Protein AF-A0A927NEK7-F1 (afdb_monomer_lite)

Foldseek 3Di:
DVVVVVVVVVVVVVVVVVVVVVQLVVLVVQLVVLVVLLCLLVQVCNPPHPVSLVSNLQLCQQFNLVSNVVSVVSNLVSVCSNVVHDPDPQVPLVVLVVLLVLLVLLLQQLVVCVVPDLVCQLVCQNNLSSDNVSHTSTHSNSSVVQSVQCVVPHSVRSSVVSVVSSVVSVVVSCVRVVVPPDVVPPDDDDDDPPPPDDDDDDDDDDDDDDDD

Radius of gyration: 30.42 Å; chains: 1; bounding box: 99×42×74 Å

pLDDT: mean 80.5, std 21.23, range [27.84, 97.62]

Secondary structure (DSSP, 8-state):
-HHHHHHHHHHHHHHHHHHHHHHHHHHHHHHHHHHHHHHHHHHTHHHHHHHHHHHHHHHHHHHGGGHHHHHHHHHHHHHHHHTT--S-S-HHHHHHHHHHHHHHHHHHHHHHTTTS-STTHHHHHHHGGGSTTT--SSHHHHHHHHHHHHHHH-HHHHHHHHHHHHHHHHHHHHHHHHTTSSSSSS--------------------------

Sequence (212 aa):
MKNKEEKKMKENKNKSESALVTKESFSAAFMLFSVLALLMLCTGSLIFGEVGSAIQAFLLSMFGYFAYPLFIGASYLFFMMLLEKRLVKNRKAGFVFATALIFAALIVHTAVTYAWPMDGYAEACFNAGENFTTATVTGWVGALIVMAVSSLISKVGAIVTFSLLCALSIYLFIVFVGKKSTEAKVKAPKKKKVKIASSGTNIAQEVAPANG

Structure (mmCIF, N/CA/C/O backbone):
data_AF-A0A927NEK7-F1
#
_entry.id   AF-A0A927NEK7-F1
#
loop_
_atom_site.group_PDB
_atom_site.id
_atom_site.type_symbol
_atom_site.label_atom_id
_atom_site.label_alt_id
_atom_site.label_comp_id
_atom_site.label_asym_id
_atom_site.label_entity_id
_atom_site.label_seq_id
_atom_site.pdbx_PDB_ins_code
_atom_site.Cartn_x
_atom_site.Cartn_y
_atom_site.Cartn_z
_atom_site.occupancy
_atom_site.B_iso_or_equiv
_atom_site.auth_seq_id
_atom_site.auth_comp_id
_atom_site.auth_asym_id
_atom_site.auth_atom_id
_atom_site.pdbx_PDB_model_num
ATOM 1 N N . MET A 1 1 ? -3.775 10.040 54.065 1.00 56.31 1 MET A N 1
ATOM 2 C CA . MET A 1 1 ? -4.086 9.192 52.886 1.00 56.31 1 MET A CA 1
ATOM 3 C C . MET A 1 1 ? -4.878 9.935 51.803 1.00 56.31 1 MET A C 1
ATOM 5 O O . MET A 1 1 ? -4.447 9.883 50.659 1.00 56.31 1 MET A O 1
ATOM 9 N N . LYS A 1 2 ? -5.913 10.721 52.148 1.00 55.69 2 LYS A N 1
ATOM 10 C CA . LYS A 1 2 ? -6.740 11.531 51.217 1.00 55.69 2 LYS A CA 1
ATOM 11 C C . LYS A 1 2 ? -5.961 12.371 50.177 1.00 55.69 2 LYS A C 1
ATOM 13 O O . LYS A 1 2 ? -6.261 12.342 48.993 1.00 55.69 2 LYS A O 1
ATOM 18 N N . ASN A 1 3 ? -4.874 13.022 50.599 1.00 69.12 3 ASN A N 1
ATOM 19 C CA . ASN A 1 3 ? -4.073 13.918 49.749 1.00 69.12 3 ASN A CA 1
ATOM 20 C C . ASN A 1 3 ? -3.261 13.187 48.646 1.00 69.12 3 ASN A C 1
ATOM 22 O O . ASN A 1 3 ? -2.861 13.784 47.652 1.00 69.12 3 ASN A O 1
ATOM 26 N N . LYS A 1 4 ? -3.009 11.876 48.797 1.00 67.81 4 LYS A N 1
ATOM 27 C CA . LYS A 1 4 ? -2.257 11.070 47.812 1.00 67.81 4 LYS A CA 1
ATOM 28 C C . LYS A 1 4 ? -3.169 10.538 46.700 1.00 67.81 4 LYS A C 1
ATOM 30 O O . LYS A 1 4 ? -2.723 10.392 45.566 1.00 67.81 4 LYS A O 1
ATOM 35 N N . GLU A 1 5 ? -4.438 10.283 47.018 1.00 70.56 5 GLU A N 1
ATOM 36 C CA . GLU A 1 5 ? -5.458 9.847 46.056 1.00 70.56 5 GLU A CA 1
ATOM 37 C C . GLU A 1 5 ? -5.936 11.008 45.182 1.00 70.56 5 GLU A C 1
ATOM 39 O O . GLU A 1 5 ? -5.985 10.861 43.963 1.00 70.56 5 GLU A O 1
ATOM 44 N N . GLU A 1 6 ? -6.159 12.193 45.761 1.00 67.88 6 GLU A N 1
ATOM 45 C CA . GLU A 1 6 ? -6.511 13.401 44.997 1.00 67.88 6 GLU A CA 1
ATOM 46 C C . GLU A 1 6 ? -5.407 13.810 44.012 1.00 67.88 6 GLU A C 1
ATOM 48 O O . GLU A 1 6 ? -5.694 14.199 42.877 1.00 67.88 6 GLU A O 1
ATOM 53 N N . LYS A 1 7 ? -4.135 13.661 44.406 1.00 70.00 7 LYS A N 1
ATOM 54 C CA . LYS A 1 7 ? -2.989 13.951 43.533 1.00 70.00 7 LYS A CA 1
ATOM 55 C C . LYS A 1 7 ? -2.906 12.967 42.359 1.00 70.00 7 LYS A C 1
ATOM 57 O O . LYS A 1 7 ? -2.766 13.406 41.222 1.00 70.00 7 LYS A O 1
ATOM 62 N N . LYS A 1 8 ? -3.109 11.664 42.607 1.00 69.81 8 LYS A N 1
ATOM 63 C CA . LYS A 1 8 ? -3.178 10.631 41.553 1.00 69.81 8 LYS A CA 1
ATOM 64 C C . LYS A 1 8 ? -4.364 10.824 40.604 1.00 69.81 8 LYS A C 1
ATOM 66 O O . LYS A 1 8 ? -4.235 10.577 39.409 1.00 69.81 8 LYS A O 1
ATOM 71 N N . MET A 1 9 ? -5.518 11.258 41.114 1.00 69.38 9 MET A N 1
ATOM 72 C CA . MET A 1 9 ? -6.718 11.469 40.300 1.00 69.38 9 MET A CA 1
ATOM 73 C C . MET A 1 9 ? -6.565 12.683 39.370 1.00 69.38 9 MET A C 1
ATOM 75 O O . MET A 1 9 ? -6.925 12.599 38.197 1.00 69.38 9 MET A O 1
ATOM 79 N N . LYS A 1 10 ? -5.960 13.778 39.859 1.00 70.19 10 LYS A N 1
ATOM 80 C CA . LYS A 1 10 ? -5.615 14.959 39.045 1.00 70.19 10 LYS A CA 1
ATOM 81 C C . LYS A 1 10 ? -4.534 14.653 38.005 1.00 70.19 10 LYS A C 1
ATOM 83 O O . LYS A 1 10 ? -4.665 15.068 36.861 1.00 70.19 10 LYS A O 1
ATOM 88 N N . GLU A 1 11 ? -3.509 13.884 38.371 1.00 71.06 11 GLU A N 1
ATOM 89 C CA . GLU A 1 11 ? -2.445 13.467 37.449 1.00 71.06 11 GLU A CA 1
ATOM 90 C C . GLU A 1 11 ? -2.980 12.562 36.324 1.00 71.06 11 GLU A C 1
ATOM 92 O O . GLU A 1 11 ? -2.698 12.806 35.151 1.00 71.06 11 GLU A O 1
ATOM 97 N N . ASN A 1 12 ? -3.837 11.586 36.648 1.00 68.19 12 ASN A N 1
ATOM 98 C CA . ASN A 1 12 ? -4.502 10.752 35.640 1.00 68.19 12 ASN A CA 1
ATOM 99 C C . ASN A 1 12 ? -5.442 11.560 34.736 1.00 68.19 12 ASN A C 1
ATOM 101 O O . ASN A 1 12 ? -5.478 11.309 33.531 1.00 68.19 12 ASN A O 1
ATOM 105 N N . LYS A 1 13 ? -6.174 12.538 35.289 1.00 69.88 13 LYS A N 1
ATOM 106 C CA . LYS A 1 13 ? -7.066 13.404 34.508 1.00 69.88 13 LYS A CA 1
ATOM 107 C C . LYS A 1 13 ? -6.275 14.283 33.534 1.00 69.88 13 LYS A C 1
ATOM 109 O O . LYS A 1 13 ? -6.553 14.246 32.337 1.00 69.88 13 LYS A O 1
ATOM 114 N N . ASN A 1 14 ? -5.225 14.955 34.005 1.00 66.06 14 ASN A N 1
ATOM 115 C CA . ASN A 1 14 ? -4.358 15.781 33.158 1.00 66.06 14 ASN A CA 1
ATOM 116 C C . ASN A 1 14 ? -3.639 14.951 32.083 1.00 66.06 14 ASN A C 1
ATOM 118 O O . ASN A 1 14 ? -3.501 15.394 30.942 1.00 66.06 14 ASN A O 1
ATOM 122 N N . LYS A 1 15 ? -3.214 13.724 32.411 1.00 70.44 15 LYS A N 1
ATOM 123 C CA . LYS A 1 15 ? -2.623 12.795 31.438 1.00 70.44 15 LYS A CA 1
ATOM 124 C C . LYS A 1 15 ? -3.636 12.345 30.382 1.00 70.44 15 LYS A C 1
ATOM 126 O O . LYS A 1 15 ? -3.276 12.203 29.219 1.00 70.44 15 LYS A O 1
ATOM 131 N N . SER A 1 16 ? -4.896 12.133 30.766 1.00 66.00 16 SER A N 1
ATOM 132 C CA . SER A 1 16 ? -5.956 11.778 29.816 1.00 66.00 16 SER A CA 1
ATOM 133 C C . SER A 1 16 ? -6.351 12.945 28.910 1.00 66.00 16 SER A C 1
ATOM 135 O O . SER A 1 16 ? -6.486 12.738 27.711 1.00 66.00 16 SER A O 1
ATOM 137 N N . GLU A 1 17 ? -6.448 14.170 29.433 1.00 65.12 17 GLU A N 1
ATOM 138 C CA . GLU A 1 17 ? -6.780 15.359 28.636 1.00 65.12 17 GLU A CA 1
ATOM 139 C C . GLU A 1 17 ? -5.655 15.718 27.658 1.00 65.12 17 GLU A C 1
ATOM 141 O O . GLU A 1 17 ? -5.908 15.903 26.471 1.00 65.12 17 GLU A O 1
ATOM 146 N N . SER A 1 18 ? -4.396 15.714 28.108 1.00 65.56 18 SER A N 1
ATOM 147 C CA . SER A 1 18 ? -3.245 15.943 27.218 1.00 65.56 18 SER A CA 1
ATOM 148 C C . SER A 1 18 ? -3.119 14.868 26.128 1.00 65.56 18 SER A C 1
ATOM 150 O O . SER A 1 18 ? -2.829 15.187 24.971 1.00 65.56 18 SER A O 1
ATOM 152 N N . ALA A 1 19 ? -3.397 13.601 26.454 1.00 65.44 19 ALA A N 1
ATOM 153 C CA . ALA A 1 19 ? -3.423 12.522 25.469 1.00 65.44 19 ALA A CA 1
ATOM 154 C C . ALA A 1 19 ? -4.569 12.672 24.452 1.00 65.44 19 ALA A C 1
ATOM 156 O O . ALA A 1 19 ? -4.378 12.343 23.281 1.00 65.44 19 ALA A O 1
ATOM 157 N N . LEU A 1 20 ? -5.734 13.176 24.870 1.00 65.56 20 LEU A N 1
ATOM 158 C CA . LEU A 1 20 ? -6.867 13.445 23.979 1.00 65.56 20 LEU A CA 1
ATOM 159 C C . LEU A 1 20 ? -6.554 14.595 23.010 1.00 65.56 20 LEU A C 1
ATOM 161 O O . LEU A 1 20 ? -6.646 14.392 21.801 1.00 65.56 20 LEU A O 1
ATOM 165 N N . VAL A 1 21 ? -6.059 15.733 23.509 1.00 67.19 21 VAL A N 1
ATOM 166 C CA . VAL A 1 21 ? -5.695 16.902 22.678 1.00 67.19 21 VAL A CA 1
ATOM 167 C C . VAL A 1 21 ? -4.620 16.551 21.642 1.00 67.19 21 VAL A C 1
ATOM 169 O O . VAL A 1 21 ? -4.709 16.934 20.471 1.00 67.19 21 VAL A O 1
ATOM 172 N N . THR A 1 22 ? -3.615 15.768 22.046 1.00 78.44 22 THR A N 1
ATOM 173 C CA . THR A 1 22 ? -2.547 15.320 21.136 1.00 78.44 22 THR A CA 1
ATOM 174 C C . THR A 1 22 ? -3.097 14.386 20.058 1.00 78.44 22 THR A C 1
ATOM 176 O O . THR A 1 22 ? -2.720 14.481 18.891 1.00 78.44 22 THR A O 1
ATOM 179 N N . LYS A 1 23 ? -4.019 13.492 20.431 1.00 76.50 23 LYS A N 1
ATOM 180 C CA . LYS A 1 23 ? -4.620 12.513 19.524 1.00 76.50 23 LYS A CA 1
ATOM 181 C C . LYS A 1 23 ? -5.524 13.173 18.481 1.00 76.50 23 LYS A C 1
ATOM 183 O O . LYS A 1 23 ? -5.443 12.797 17.313 1.00 76.50 23 LYS A O 1
ATOM 188 N N . GLU A 1 24 ? -6.340 14.145 18.882 1.00 81.81 24 GLU A N 1
ATOM 189 C CA . GLU A 1 24 ? -7.198 14.918 17.975 1.00 81.81 24 GLU A CA 1
ATOM 190 C C . GLU A 1 24 ? -6.363 15.693 16.953 1.00 81.81 24 GLU A C 1
ATOM 192 O O . GLU A 1 24 ? -6.567 15.537 15.745 1.00 81.81 24 GLU A O 1
ATOM 197 N N . SER A 1 25 ? -5.353 16.429 17.432 1.00 85.94 25 SER A N 1
ATOM 198 C CA . SER A 1 25 ? -4.438 17.211 16.589 1.00 85.94 25 SER A CA 1
ATOM 199 C C . SER A 1 25 ? -3.680 16.330 15.594 1.00 85.94 25 SER A C 1
ATOM 201 O O . SER A 1 25 ? -3.571 16.664 14.414 1.00 85.94 25 SER A O 1
ATOM 203 N N . PHE A 1 26 ? -3.213 15.161 16.044 1.00 87.62 26 PHE A N 1
ATOM 204 C CA . PHE A 1 26 ? -2.546 14.186 15.187 1.00 87.62 26 PHE A CA 1
ATOM 205 C C . PHE A 1 26 ? -3.484 13.672 14.087 1.00 87.62 26 PHE A C 1
ATOM 207 O O . PHE A 1 26 ? -3.143 13.738 12.909 1.00 87.62 26 PHE A O 1
ATOM 214 N N . SER A 1 27 ? -4.694 13.213 14.431 1.00 87.44 27 SER A N 1
ATOM 215 C CA . SER A 1 27 ? -5.638 12.730 13.412 1.00 87.44 27 SER A CA 1
ATOM 216 C C . SER A 1 27 ? -6.080 13.818 12.434 1.00 87.44 27 SER A C 1
ATOM 218 O O . SER A 1 27 ? -6.246 13.518 11.254 1.00 87.44 27 SER A O 1
ATOM 220 N N . ALA A 1 28 ? -6.224 15.067 12.885 1.00 89.81 28 ALA A N 1
ATOM 221 C CA . ALA A 1 28 ? -6.578 16.189 12.021 1.00 89.81 28 ALA A CA 1
ATOM 222 C C . ALA A 1 28 ? -5.472 16.484 10.996 1.00 89.81 28 ALA A C 1
ATOM 224 O O . ALA A 1 28 ? -5.751 16.582 9.800 1.00 89.81 28 ALA A O 1
ATOM 225 N N . ALA A 1 29 ? -4.213 16.549 11.442 1.00 92.56 29 ALA A N 1
ATOM 226 C CA . ALA A 1 29 ? -3.069 16.772 10.560 1.00 92.56 29 ALA A CA 1
ATOM 227 C C . ALA A 1 29 ? -2.916 15.647 9.523 1.00 92.56 29 ALA A C 1
ATOM 229 O O . ALA A 1 29 ? -2.756 15.912 8.331 1.00 92.56 29 ALA A O 1
ATOM 230 N N . PHE A 1 30 ? -3.033 14.387 9.953 1.00 91.88 30 PHE A N 1
ATOM 231 C CA . PHE A 1 30 ? -2.936 13.235 9.053 1.00 91.88 30 PHE A CA 1
ATOM 232 C C . PHE A 1 30 ? -4.124 13.115 8.095 1.00 91.88 30 PHE A C 1
ATOM 234 O O . PHE A 1 30 ? -3.938 12.708 6.948 1.00 91.88 30 PHE A O 1
ATOM 241 N N . MET A 1 31 ? -5.330 13.498 8.521 1.00 93.75 31 MET A N 1
ATOM 242 C CA . MET A 1 31 ? -6.483 13.580 7.626 1.00 93.75 31 MET A CA 1
ATOM 243 C C . MET A 1 31 ? -6.232 14.606 6.521 1.00 93.75 31 MET A C 1
ATOM 245 O O . MET A 1 31 ? -6.408 14.278 5.349 1.00 93.75 31 MET A O 1
ATOM 249 N N . LEU A 1 32 ? -5.785 15.814 6.881 1.00 93.56 32 LEU A N 1
ATOM 250 C CA . LEU A 1 32 ? -5.478 16.863 5.910 1.00 93.56 32 LEU A CA 1
ATOM 251 C C . LEU A 1 32 ? -4.390 16.401 4.936 1.00 93.56 32 LEU A C 1
ATOM 253 O O . LEU A 1 32 ? -4.579 16.497 3.726 1.00 93.56 32 LEU A O 1
ATOM 257 N N . PHE A 1 33 ? -3.300 15.827 5.450 1.00 94.12 33 PHE A N 1
ATOM 258 C CA . PHE A 1 33 ? -2.230 15.275 4.621 1.00 94.12 33 PHE A CA 1
ATOM 259 C C . PHE A 1 33 ? -2.746 14.196 3.661 1.00 94.12 33 PHE A C 1
ATOM 261 O O . PHE A 1 33 ? -2.460 14.241 2.469 1.00 94.12 33 PHE A O 1
ATOM 268 N N . SER A 1 34 ? -3.555 13.255 4.154 1.00 94.62 34 SER A N 1
ATOM 269 C CA . SER A 1 34 ? -4.107 12.172 3.338 1.00 94.62 34 SER A CA 1
ATOM 270 C C . SER A 1 34 ? -5.052 12.681 2.249 1.00 94.62 34 SER A C 1
AT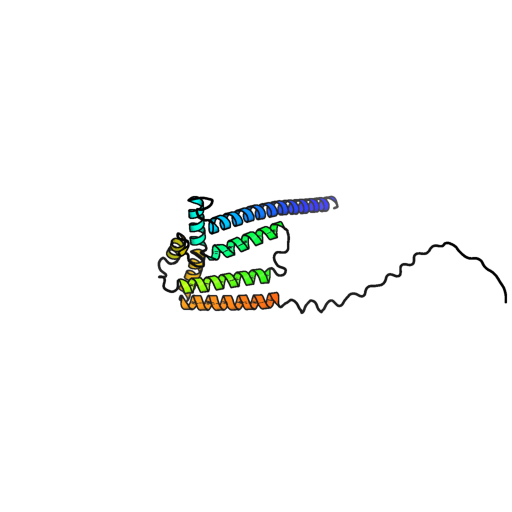OM 272 O O . SER A 1 34 ? -5.040 12.141 1.146 1.00 94.62 34 SER A O 1
ATOM 274 N N . VAL A 1 35 ? -5.877 13.690 2.542 1.00 94.50 35 VAL A N 1
ATOM 275 C CA . VAL A 1 35 ? -6.791 14.294 1.561 1.00 94.50 35 VAL A CA 1
ATOM 276 C C . VAL A 1 35 ? -6.014 15.092 0.518 1.00 94.50 35 VAL A C 1
ATOM 278 O O . VAL A 1 35 ? -6.308 14.969 -0.667 1.00 94.50 35 VAL A O 1
ATOM 281 N N . LEU A 1 36 ? -5.003 15.860 0.930 1.00 93.56 36 LEU A N 1
ATOM 282 C CA . LEU A 1 36 ? -4.138 16.600 0.008 1.00 93.56 36 LEU A CA 1
ATOM 283 C C . LEU A 1 36 ? -3.353 15.657 -0.908 1.00 93.56 36 LEU A C 1
ATOM 285 O O . LEU A 1 36 ? -3.343 15.866 -2.117 1.00 93.56 36 LEU A O 1
ATOM 289 N N . ALA A 1 37 ? -2.765 14.592 -0.356 1.00 93.81 37 ALA A N 1
ATOM 290 C CA . ALA A 1 37 ? -2.063 13.572 -1.131 1.00 93.81 37 ALA A CA 1
ATOM 291 C C . ALA A 1 37 ? -2.996 12.893 -2.143 1.00 93.81 37 ALA A C 1
ATOM 293 O O . ALA A 1 37 ? -2.631 12.728 -3.302 1.00 93.81 37 ALA A O 1
ATOM 294 N N . LEU A 1 38 ? -4.221 12.552 -1.731 1.00 94.19 38 LEU A N 1
ATOM 295 C CA . LEU A 1 38 ? -5.228 11.971 -2.617 1.00 94.19 38 LEU A CA 1
ATOM 296 C C . LEU A 1 38 ? -5.658 12.938 -3.720 1.00 94.19 38 LEU A C 1
ATOM 298 O O . LEU A 1 38 ? -5.821 12.535 -4.867 1.00 94.19 38 LEU A O 1
ATOM 302 N N . LEU A 1 39 ? -5.832 14.211 -3.382 1.00 93.56 39 LEU A N 1
ATOM 303 C CA . LEU A 1 39 ? -6.187 15.239 -4.346 1.00 93.56 39 LEU A CA 1
ATOM 304 C C . LEU A 1 39 ? -5.060 15.413 -5.372 1.00 93.56 39 LEU A C 1
ATOM 306 O O . LEU A 1 39 ? -5.338 15.352 -6.563 1.00 93.56 39 LEU A O 1
ATOM 310 N N . MET A 1 40 ? -3.800 15.498 -4.937 1.00 92.50 40 MET A N 1
ATOM 311 C CA . MET A 1 40 ? -2.639 15.527 -5.838 1.00 92.50 40 MET A CA 1
ATOM 312 C C . MET A 1 40 ? -2.548 14.270 -6.706 1.00 92.50 40 MET A C 1
ATOM 314 O O . MET A 1 40 ? -2.277 14.381 -7.895 1.00 92.50 40 MET A O 1
ATOM 318 N N . LEU A 1 41 ? -2.837 13.092 -6.147 1.00 92.31 41 LEU A N 1
ATOM 319 C CA . LEU A 1 41 ? -2.845 11.832 -6.889 1.00 92.31 41 LEU A CA 1
ATOM 320 C C . LEU A 1 41 ? -3.918 11.817 -7.992 1.00 92.31 41 LEU A C 1
ATOM 322 O O . LEU A 1 41 ? -3.657 11.321 -9.083 1.00 92.31 41 LEU A O 1
ATOM 326 N N . CYS A 1 42 ? -5.103 12.373 -7.719 1.00 91.06 42 CYS A N 1
ATOM 327 C CA . CYS A 1 42 ? -6.211 12.442 -8.675 1.00 91.06 42 CYS A CA 1
ATOM 328 C C . CYS A 1 42 ? -6.054 13.561 -9.713 1.00 91.06 42 CYS A C 1
ATOM 330 O O . CYS A 1 42 ? -6.497 13.400 -10.848 1.00 91.06 42 CYS A O 1
ATOM 332 N N . THR A 1 43 ? -5.506 14.716 -9.326 1.00 88.12 43 THR A N 1
ATOM 333 C CA . THR A 1 43 ? -5.461 15.900 -10.199 1.00 88.12 43 THR A CA 1
ATOM 334 C C . THR A 1 43 ? -4.128 16.091 -10.903 1.00 88.12 43 THR A C 1
ATOM 336 O O . THR A 1 43 ? -4.084 16.789 -11.911 1.00 88.12 43 THR A O 1
ATOM 339 N N . GLY A 1 44 ? -3.037 15.546 -10.369 1.00 85.06 44 GLY A N 1
ATOM 340 C CA . GLY A 1 44 ? -1.696 15.753 -10.903 1.00 85.06 44 GLY A CA 1
ATOM 341 C C . GLY A 1 44 ? -1.345 17.222 -11.044 1.00 85.06 44 GLY A C 1
ATOM 342 O O . GLY A 1 44 ? -1.312 17.968 -10.063 1.00 85.06 44 GLY A O 1
ATOM 343 N N . SER A 1 45 ? -1.133 17.648 -12.287 1.00 87.94 45 SER A N 1
ATOM 344 C CA . SER A 1 45 ? -0.780 19.023 -12.627 1.00 87.94 45 SER A CA 1
ATOM 345 C C . SER A 1 45 ? -1.940 20.020 -12.605 1.00 87.94 45 SER A C 1
ATOM 347 O O . SER A 1 45 ? -1.693 21.223 -12.663 1.00 87.94 45 SER A O 1
ATOM 349 N N . LEU A 1 46 ? -3.194 19.571 -12.477 1.00 85.44 46 LEU A N 1
ATOM 350 C CA . LEU A 1 46 ? -4.363 20.436 -12.676 1.00 85.44 46 LEU A CA 1
ATOM 351 C C . LEU A 1 46 ? -4.517 21.537 -11.612 1.00 85.44 46 LEU A C 1
ATOM 353 O O . LEU A 1 46 ? -4.966 22.632 -11.933 1.00 85.44 46 LEU A O 1
ATOM 357 N N . ILE A 1 47 ? -4.166 21.251 -10.351 1.00 86.00 47 ILE A N 1
ATOM 358 C CA . ILE A 1 47 ? -4.340 22.187 -9.219 1.00 86.00 47 ILE A CA 1
ATOM 359 C C . ILE A 1 47 ? -3.003 22.752 -8.731 1.00 86.00 47 ILE A C 1
ATOM 361 O O . ILE A 1 47 ? -2.914 23.926 -8.387 1.00 86.00 47 ILE A O 1
ATOM 365 N N . PHE A 1 48 ? -1.958 21.922 -8.703 1.00 86.00 48 PHE A N 1
ATOM 366 C CA . PHE A 1 48 ? -0.657 22.263 -8.117 1.00 86.00 48 PHE A CA 1
ATOM 367 C C . PHE A 1 48 ? 0.474 22.334 -9.154 1.00 86.00 48 PHE A C 1
ATOM 369 O O . PHE A 1 48 ? 1.645 22.400 -8.776 1.00 86.00 48 PHE A O 1
ATOM 376 N N . GLY A 1 49 ? 0.145 22.303 -10.451 1.00 90.44 49 GLY A N 1
ATOM 377 C CA . GLY A 1 49 ? 1.123 22.384 -11.534 1.00 90.44 49 GLY A CA 1
ATOM 378 C C . GLY A 1 49 ? 2.195 21.297 -11.442 1.00 90.44 49 GLY A C 1
ATOM 379 O O . GLY A 1 49 ? 1.920 20.138 -11.130 1.00 90.44 49 GLY A O 1
ATOM 380 N N . GLU A 1 50 ? 3.443 21.680 -11.685 1.00 91.56 50 GLU A N 1
ATOM 381 C CA . GLU A 1 50 ? 4.587 20.763 -11.686 1.00 91.56 50 GLU A CA 1
ATOM 382 C C . GLU A 1 50 ? 4.789 20.054 -10.338 1.00 91.56 50 GLU A C 1
ATOM 384 O O . GLU A 1 50 ? 5.046 18.852 -10.303 1.00 91.56 50 GLU A O 1
ATOM 389 N N . VAL A 1 51 ? 4.565 20.756 -9.222 1.00 92.12 51 VAL A N 1
ATOM 390 C CA . VAL A 1 51 ? 4.698 20.181 -7.873 1.00 92.12 51 VAL A CA 1
ATOM 391 C C . VAL A 1 51 ? 3.681 19.060 -7.654 1.00 92.12 51 VAL A C 1
ATOM 393 O O . VAL A 1 51 ? 4.027 17.999 -7.138 1.00 92.12 51 VAL A O 1
ATOM 396 N N . GLY A 1 52 ? 2.432 19.266 -8.083 1.00 91.25 52 GLY A N 1
ATOM 397 C CA . GLY A 1 52 ? 1.390 18.240 -7.998 1.00 91.25 52 GLY A CA 1
ATOM 398 C C . GLY A 1 52 ? 1.719 17.006 -8.832 1.00 91.25 52 GLY A C 1
ATOM 399 O O . GLY A 1 52 ? 1.564 15.884 -8.354 1.00 91.25 52 GLY A O 1
ATOM 400 N N . SER A 1 53 ? 2.245 17.214 -10.041 1.00 92.06 53 SER A N 1
ATOM 401 C CA . SER A 1 53 ? 2.688 16.125 -10.916 1.00 92.06 53 SER A CA 1
ATOM 402 C C . SER A 1 53 ? 3.858 15.343 -10.318 1.00 92.06 53 SER A C 1
ATOM 404 O O . SER A 1 53 ? 3.845 14.116 -10.353 1.00 92.06 53 SER A O 1
ATOM 406 N N . ALA A 1 54 ? 4.842 16.026 -9.725 1.00 94.06 54 ALA A N 1
ATOM 407 C CA . ALA A 1 54 ? 5.981 15.382 -9.074 1.00 94.06 54 ALA A CA 1
ATOM 408 C C . ALA A 1 54 ? 5.542 14.532 -7.872 1.00 94.06 54 ALA A C 1
ATOM 410 O O . ALA A 1 54 ? 6.017 13.412 -7.690 1.00 94.06 54 ALA A O 1
ATOM 411 N N . ILE A 1 55 ? 4.592 15.031 -7.076 1.00 94.06 55 ILE A N 1
ATOM 412 C CA . ILE A 1 55 ? 4.036 14.279 -5.945 1.00 94.06 55 ILE A CA 1
ATOM 413 C C . ILE A 1 55 ? 3.201 13.095 -6.440 1.00 94.06 55 ILE A C 1
ATOM 415 O O . ILE A 1 55 ? 3.330 12.004 -5.887 1.00 94.06 55 ILE A O 1
ATOM 419 N N . GLN A 1 56 ? 2.382 13.267 -7.483 1.00 95.38 56 GLN A N 1
ATOM 420 C CA . GLN A 1 56 ? 1.643 12.157 -8.090 1.00 95.38 56 GLN A CA 1
ATOM 421 C C . GLN A 1 56 ? 2.604 11.067 -8.568 1.00 95.38 56 GLN A C 1
ATOM 423 O O . GLN A 1 56 ? 2.426 9.913 -8.183 1.00 95.38 56 GLN A O 1
ATOM 428 N N . ALA A 1 57 ? 3.614 11.437 -9.360 1.00 95.31 57 ALA A N 1
ATOM 429 C CA . ALA A 1 57 ? 4.644 10.528 -9.848 1.00 95.31 57 ALA A CA 1
ATOM 430 C C . ALA A 1 57 ? 5.306 9.795 -8.679 1.00 95.31 57 ALA A C 1
ATOM 432 O O . ALA A 1 57 ? 5.274 8.575 -8.624 1.00 95.31 57 ALA A O 1
ATOM 433 N N . PHE A 1 58 ? 5.775 10.520 -7.662 1.00 96.06 58 PHE A N 1
ATOM 434 C CA . PHE A 1 58 ? 6.392 9.918 -6.482 1.00 96.06 58 PHE A CA 1
ATOM 435 C C . PHE A 1 58 ? 5.470 8.931 -5.745 1.00 96.06 58 PHE A C 1
ATOM 437 O O . PHE A 1 58 ? 5.889 7.824 -5.396 1.00 96.06 58 PHE A O 1
ATOM 444 N N . LEU A 1 59 ? 4.209 9.298 -5.499 1.00 96.00 59 LEU A N 1
ATOM 445 C CA . LEU A 1 59 ? 3.252 8.427 -4.809 1.00 96.00 59 LEU A CA 1
ATOM 446 C C . LEU A 1 59 ? 2.950 7.164 -5.619 1.00 96.00 59 LEU A C 1
ATOM 448 O O . LEU A 1 59 ? 2.823 6.079 -5.046 1.00 96.00 59 LEU A O 1
ATOM 452 N N . LEU A 1 60 ? 2.862 7.300 -6.937 1.00 96.56 60 LEU A N 1
ATOM 453 C CA . LEU A 1 60 ? 2.601 6.203 -7.854 1.00 96.56 60 LEU A CA 1
ATOM 454 C C . LEU A 1 60 ? 3.847 5.319 -8.051 1.00 96.56 60 LEU A C 1
ATOM 456 O O . LEU A 1 60 ? 3.728 4.099 -8.113 1.00 96.56 60 LEU A O 1
ATOM 460 N N . SER A 1 61 ? 5.047 5.891 -8.023 1.00 96.44 61 SER A N 1
ATOM 461 C CA . SER A 1 61 ? 6.321 5.166 -7.968 1.00 96.44 61 SER A CA 1
ATOM 462 C C . SER A 1 61 ? 6.460 4.365 -6.677 1.00 96.44 61 SER A C 1
ATOM 464 O O . SER A 1 61 ? 6.847 3.196 -6.710 1.00 96.44 61 SER A O 1
ATOM 466 N N . MET A 1 62 ? 6.093 4.942 -5.532 1.00 96.69 62 MET A N 1
ATOM 467 C CA . MET A 1 62 ? 6.210 4.278 -4.230 1.00 96.69 62 MET A CA 1
ATOM 468 C C . MET A 1 62 ? 5.158 3.188 -4.019 1.00 96.69 62 MET A C 1
ATOM 470 O O . MET A 1 62 ? 5.499 2.072 -3.621 1.00 96.69 62 MET A O 1
ATOM 474 N N . PHE A 1 63 ? 3.888 3.501 -4.277 1.00 96.38 63 PHE A N 1
ATOM 475 C CA . PHE A 1 63 ? 2.750 2.656 -3.900 1.00 96.38 63 PHE A CA 1
ATOM 476 C C . PHE A 1 63 ? 1.943 2.127 -5.088 1.00 96.38 63 PHE A C 1
ATOM 478 O O . PHE A 1 63 ? 1.059 1.292 -4.890 1.00 96.38 63 PHE A O 1
ATOM 485 N N . GLY A 1 64 ? 2.222 2.572 -6.313 1.00 96.06 64 GLY A N 1
ATOM 486 C CA . GLY A 1 64 ? 1.477 2.153 -7.495 1.00 96.06 64 GLY A CA 1
ATOM 487 C C . GLY A 1 64 ? 0.026 2.617 -7.482 1.00 96.06 64 GLY A C 1
ATOM 488 O O . GLY A 1 64 ? -0.371 3.491 -6.710 1.00 96.06 64 GLY A O 1
ATOM 489 N N . TYR A 1 65 ? -0.813 1.969 -8.287 1.00 96.06 65 TYR A N 1
ATOM 490 C CA . TYR A 1 65 ? -2.262 2.204 -8.260 1.00 96.06 65 TYR A CA 1
ATOM 491 C C . TYR A 1 65 ? -2.910 1.885 -6.903 1.00 96.06 65 TYR A C 1
ATOM 493 O O . TYR A 1 65 ? -3.984 2.401 -6.591 1.00 96.06 65 TYR A O 1
ATOM 501 N N . PHE A 1 66 ? -2.258 1.089 -6.054 1.00 95.31 66 PHE A N 1
ATOM 502 C CA . PHE A 1 66 ? -2.703 0.833 -4.688 1.00 95.31 66 PHE A CA 1
ATOM 503 C C . PHE A 1 66 ? -2.658 2.090 -3.800 1.00 95.31 66 PHE A C 1
ATOM 505 O O . PHE A 1 66 ? -3.339 2.127 -2.774 1.00 95.31 66 PHE A O 1
ATOM 512 N N . ALA A 1 67 ? -1.959 3.156 -4.215 1.00 95.19 67 ALA A N 1
ATOM 513 C CA . ALA A 1 67 ? -2.003 4.464 -3.561 1.00 95.19 67 ALA A CA 1
ATOM 514 C C . ALA A 1 67 ? -3.442 4.991 -3.396 1.00 95.19 67 ALA A C 1
ATOM 516 O O . ALA A 1 67 ? -3.793 5.504 -2.335 1.00 95.19 67 ALA A O 1
ATOM 517 N N . TYR A 1 68 ? -4.307 4.814 -4.400 1.00 94.38 68 TYR A N 1
ATOM 518 C CA . TYR A 1 68 ? -5.688 5.308 -4.363 1.00 94.38 68 TYR A CA 1
ATOM 519 C C . TYR A 1 68 ? -6.500 4.712 -3.200 1.00 94.38 68 TYR A C 1
ATOM 521 O O . TYR A 1 68 ? -6.910 5.465 -2.312 1.00 94.38 68 TYR A O 1
ATOM 529 N N . PRO A 1 69 ? -6.721 3.381 -3.126 1.00 94.50 69 PRO A N 1
ATOM 530 C CA . PRO A 1 69 ? -7.445 2.793 -2.004 1.00 94.50 69 PRO A CA 1
ATOM 531 C C . PRO A 1 69 ? -6.720 2.991 -0.666 1.00 94.50 69 PRO A C 1
ATOM 533 O O . PRO A 1 69 ? -7.391 3.092 0.362 1.00 94.50 69 PRO A O 1
ATOM 536 N N . LEU A 1 70 ? -5.385 3.101 -0.659 1.00 93.88 70 LEU A N 1
ATOM 537 C CA . LEU A 1 70 ? -4.601 3.389 0.544 1.00 93.88 70 LEU A CA 1
ATOM 538 C C . LEU A 1 70 ? -4.962 4.759 1.140 1.00 93.88 70 LEU A C 1
ATOM 540 O O . LEU A 1 70 ? -5.318 4.826 2.316 1.00 93.88 70 LEU A O 1
ATOM 544 N N . PHE A 1 71 ? -4.921 5.837 0.350 1.00 94.38 71 PHE A N 1
ATOM 545 C CA . PHE A 1 71 ? -5.226 7.191 0.833 1.00 94.38 71 PHE A CA 1
ATOM 546 C C . PHE A 1 71 ? -6.732 7.428 1.042 1.00 94.38 71 PHE A C 1
ATOM 548 O O . PHE A 1 71 ? -7.114 8.152 1.967 1.00 94.38 71 PHE A O 1
ATOM 555 N N . ILE A 1 72 ? -7.612 6.773 0.271 1.00 94.38 72 ILE A N 1
ATOM 556 C CA . ILE A 1 72 ? -9.063 6.763 0.551 1.00 94.38 72 ILE A CA 1
ATOM 557 C C . ILE A 1 72 ? -9.324 6.094 1.906 1.00 94.38 72 ILE A C 1
ATOM 559 O O . ILE A 1 72 ? -10.022 6.640 2.761 1.00 94.38 72 ILE A O 1
ATOM 563 N N . GLY A 1 73 ? -8.735 4.917 2.127 1.00 91.38 73 GLY A N 1
ATOM 564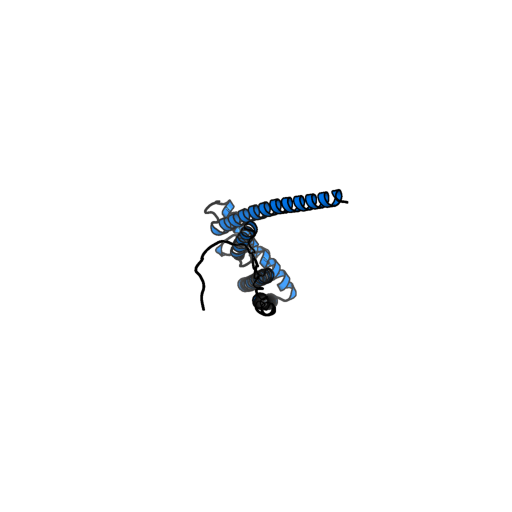 C CA . GLY A 1 73 ? -8.854 4.194 3.386 1.00 91.38 73 GLY A CA 1
ATOM 565 C C . GLY A 1 73 ? -8.287 5.000 4.551 1.00 91.38 73 GLY A C 1
ATOM 566 O O . GLY A 1 73 ? -8.971 5.180 5.554 1.00 91.38 73 GLY A O 1
ATOM 567 N N . ALA A 1 74 ? -7.074 5.536 4.411 1.00 91.50 74 ALA A N 1
ATOM 568 C CA . ALA A 1 74 ? -6.412 6.328 5.443 1.00 91.50 74 ALA A CA 1
ATOM 569 C C . ALA A 1 74 ? -7.214 7.583 5.815 1.00 91.50 74 ALA A C 1
ATOM 571 O O . ALA A 1 74 ? -7.478 7.801 6.997 1.00 91.50 74 ALA A O 1
ATOM 572 N N . SER A 1 75 ? -7.674 8.363 4.832 1.00 91.56 75 SER A N 1
ATOM 573 C CA . SER A 1 75 ? -8.506 9.546 5.087 1.00 91.56 75 SER A CA 1
ATOM 574 C C . SER A 1 75 ? -9.800 9.188 5.823 1.00 91.56 75 SER A C 1
ATOM 576 O O . SER A 1 75 ? -10.129 9.834 6.820 1.00 91.56 75 SER A O 1
ATOM 578 N N . TYR A 1 76 ? -10.484 8.109 5.427 1.00 90.19 76 TYR A N 1
ATOM 579 C CA . TYR A 1 76 ? -11.652 7.602 6.150 1.00 90.19 76 TYR A CA 1
ATOM 580 C C . TYR A 1 76 ? -11.306 7.161 7.580 1.00 90.19 76 TYR A C 1
ATOM 582 O O . TYR A 1 76 ? -12.058 7.444 8.519 1.00 90.19 76 TYR A O 1
ATOM 590 N N . LEU A 1 77 ? -10.161 6.493 7.767 1.00 88.44 77 LEU A N 1
ATOM 591 C CA . LEU A 1 77 ? -9.710 6.041 9.080 1.00 88.44 77 LEU A CA 1
ATOM 592 C C . LEU A 1 77 ? -9.465 7.222 10.030 1.00 88.44 77 LEU A C 1
ATOM 594 O O . LEU A 1 77 ? -9.950 7.207 11.166 1.00 88.44 77 LEU A O 1
ATOM 598 N N . PHE A 1 78 ? -8.754 8.248 9.560 1.00 89.19 78 PHE A N 1
ATOM 599 C CA . PHE A 1 78 ? -8.471 9.455 10.335 1.00 89.19 78 PHE A CA 1
ATOM 600 C C . PHE A 1 78 ? -9.735 10.279 10.596 1.00 89.19 78 PHE A C 1
ATOM 602 O O . PHE A 1 78 ? -9.943 10.728 11.723 1.00 89.19 78 PHE A O 1
ATOM 609 N N . PHE A 1 79 ? -10.634 10.389 9.616 1.00 88.00 79 PHE A N 1
ATOM 610 C CA . PHE A 1 79 ? -11.920 11.063 9.797 1.00 88.00 79 PHE A CA 1
ATOM 611 C C . PHE A 1 79 ? -12.783 10.391 10.874 1.00 88.00 79 PHE A C 1
ATOM 613 O O . PHE A 1 79 ? -13.328 11.044 11.761 1.00 88.00 79 PHE A O 1
ATOM 620 N N . MET A 1 80 ? -12.877 9.062 10.860 1.00 84.50 80 MET A N 1
ATOM 621 C CA . MET A 1 80 ? -13.615 8.327 11.893 1.00 84.50 80 MET A CA 1
ATOM 622 C C . MET A 1 80 ? -12.945 8.398 13.269 1.00 84.50 80 MET A C 1
ATOM 624 O O . MET A 1 80 ? -13.640 8.353 14.286 1.00 84.50 80 MET A O 1
ATOM 628 N N . MET A 1 81 ? -11.615 8.521 13.314 1.00 84.50 81 MET A N 1
ATOM 629 C CA . MET A 1 81 ? -10.869 8.744 14.552 1.00 84.50 81 MET A CA 1
ATOM 630 C C . MET A 1 81 ? -11.179 10.115 15.172 1.00 84.50 81 MET A C 1
ATOM 632 O O . MET A 1 81 ? -11.300 10.173 16.395 1.00 84.50 81 MET A O 1
ATOM 636 N N . LEU A 1 82 ? -11.389 11.156 14.353 1.00 82.88 82 LEU A N 1
ATOM 637 C CA . LEU A 1 82 ? -11.851 12.481 14.799 1.00 82.88 82 LEU A CA 1
ATOM 638 C C . LEU A 1 82 ? -13.272 12.446 15.364 1.00 82.88 82 LEU A C 1
ATOM 640 O O . LEU A 1 82 ? -13.557 13.078 16.372 1.00 82.88 82 LEU A O 1
ATOM 644 N N . LEU A 1 83 ? -14.169 11.675 14.747 1.00 81.38 83 LEU A N 1
ATOM 645 C CA . LEU A 1 83 ? -15.554 11.552 15.214 1.00 81.38 83 LEU A CA 1
ATOM 646 C C . LEU A 1 83 ? -15.703 10.695 16.483 1.00 81.38 83 LEU A C 1
ATOM 648 O O . LEU A 1 83 ? -16.830 10.445 16.913 1.00 81.38 83 LEU A O 1
ATOM 652 N N . GLU A 1 84 ? -14.602 10.145 17.007 1.00 71.81 84 GLU A N 1
ATOM 653 C CA . GLU A 1 84 ? -14.560 9.111 18.053 1.00 71.81 84 GLU A CA 1
ATOM 654 C C . GLU A 1 84 ? -15.492 7.910 17.795 1.00 71.81 84 GLU A C 1
ATOM 656 O O . GLU A 1 84 ? -15.764 7.077 18.670 1.00 71.81 84 GLU A O 1
ATOM 661 N N . LYS A 1 85 ? -15.972 7.768 16.558 1.00 69.44 85 LYS A N 1
ATOM 662 C CA . LYS A 1 85 ? -16.869 6.692 16.166 1.00 69.44 85 LYS A CA 1
ATOM 663 C C . LYS A 1 85 ? -16.056 5.414 16.057 1.00 69.44 85 LYS A C 1
ATOM 665 O O . LYS A 1 85 ? -14.921 5.382 15.579 1.00 69.44 85 LYS A O 1
ATOM 670 N N . ARG A 1 86 ? -16.639 4.302 16.513 1.00 61.34 86 ARG A N 1
ATOM 671 C CA . ARG A 1 86 ? -15.981 2.996 16.399 1.00 61.34 86 ARG A CA 1
ATOM 672 C C . ARG A 1 86 ? -15.852 2.616 14.924 1.00 61.34 86 ARG A C 1
ATOM 674 O O . ARG A 1 86 ? -16.796 2.105 14.336 1.00 61.34 86 ARG A O 1
ATOM 681 N N . LEU A 1 87 ? -14.638 2.807 14.411 1.00 56.88 87 LEU A N 1
ATOM 682 C CA . LEU A 1 87 ? -14.151 2.501 13.064 1.00 56.88 87 LEU A CA 1
ATOM 683 C C . LEU A 1 87 ? -14.656 1.185 12.469 1.00 56.88 87 LEU A C 1
ATOM 685 O O . LEU A 1 87 ? -15.023 1.125 11.305 1.00 56.88 87 LEU A O 1
ATOM 689 N N . VAL A 1 88 ? -14.707 0.131 13.279 1.00 60.31 88 VAL A N 1
ATOM 690 C CA . VAL A 1 88 ? -15.312 -1.148 12.916 1.00 60.31 88 VAL A CA 1
ATOM 691 C C . VAL A 1 88 ? -15.772 -1.803 14.212 1.00 60.31 88 VAL A C 1
ATOM 693 O O . VAL A 1 88 ? -15.030 -1.812 15.201 1.00 60.31 88 VAL A O 1
ATOM 696 N N . LYS A 1 89 ? -16.970 -2.400 14.228 1.00 66.81 89 LYS A N 1
ATOM 697 C CA . LYS A 1 89 ? -17.449 -3.168 15.394 1.00 66.81 89 LYS A CA 1
ATOM 698 C C . LYS A 1 89 ? -16.472 -4.294 15.768 1.00 66.81 89 LYS A C 1
ATOM 700 O O . LYS A 1 89 ? -16.346 -4.615 16.946 1.00 66.81 89 LYS A O 1
ATOM 705 N N . ASN A 1 90 ? -15.758 -4.842 14.781 1.00 78.12 90 ASN A N 1
ATOM 706 C CA . ASN A 1 90 ? -14.692 -5.820 14.963 1.00 78.12 90 ASN A CA 1
ATOM 707 C C . ASN A 1 90 ? -13.399 -5.349 14.270 1.00 78.12 90 ASN A C 1
ATOM 709 O O . ASN A 1 90 ? -13.182 -5.621 13.091 1.00 78.12 90 ASN A O 1
ATOM 713 N N . ARG A 1 91 ? -12.528 -4.650 15.015 1.00 81.12 91 ARG A N 1
ATOM 714 C CA . ARG A 1 91 ? -11.226 -4.166 14.511 1.00 81.12 91 ARG A CA 1
ATOM 715 C C . ARG A 1 91 ? -10.349 -5.293 13.953 1.00 81.12 91 ARG A C 1
ATOM 717 O O . ARG A 1 91 ? -9.627 -5.066 12.992 1.00 81.12 91 ARG A O 1
ATOM 724 N N . LYS A 1 92 ? -10.451 -6.505 14.515 1.00 86.38 92 LYS A N 1
ATOM 725 C CA . LYS A 1 92 ? -9.695 -7.676 14.044 1.00 86.38 92 LYS A CA 1
ATOM 726 C C . LYS A 1 92 ? -10.139 -8.090 12.644 1.00 86.38 92 LYS A C 1
ATOM 728 O O . LYS A 1 92 ? -9.298 -8.302 11.786 1.00 86.38 92 LYS A O 1
ATOM 733 N N . ALA A 1 93 ? -11.451 -8.132 12.400 1.00 87.62 93 ALA A N 1
ATOM 734 C CA . ALA A 1 93 ? -11.987 -8.423 11.072 1.00 87.62 93 ALA A CA 1
ATOM 735 C C . ALA A 1 93 ? -11.552 -7.364 10.047 1.00 87.62 93 ALA A C 1
ATOM 737 O O . ALA A 1 93 ? -11.104 -7.719 8.967 1.00 87.62 93 ALA A O 1
ATOM 738 N N . GLY A 1 94 ? -11.615 -6.075 10.404 1.00 88.00 94 GLY A N 1
ATOM 739 C CA . GLY A 1 94 ? -11.149 -4.999 9.522 1.00 88.00 94 GLY A CA 1
ATOM 740 C C . GLY A 1 94 ? -9.665 -5.119 9.163 1.00 88.00 94 GLY A C 1
ATOM 741 O O . GLY A 1 94 ? -9.313 -5.002 7.995 1.00 88.00 94 GLY A O 1
ATOM 742 N N . PHE A 1 95 ? -8.809 -5.418 10.146 1.00 90.19 95 PHE A N 1
ATOM 743 C CA . PHE A 1 95 ? -7.380 -5.638 9.912 1.00 90.19 95 PHE A CA 1
ATOM 744 C C . PHE A 1 95 ? -7.130 -6.821 8.969 1.00 90.19 95 PHE A C 1
ATOM 746 O O . PHE A 1 95 ? -6.443 -6.665 7.969 1.00 90.19 95 PHE A O 1
ATOM 753 N N . VAL A 1 96 ? -7.750 -7.973 9.238 1.00 93.50 96 VAL A N 1
ATOM 754 C CA . VAL A 1 96 ? -7.593 -9.177 8.407 1.00 93.50 96 VAL A CA 1
ATOM 755 C C . VAL A 1 96 ? -8.096 -8.950 6.979 1.00 93.50 96 VAL A C 1
ATOM 757 O O . VAL A 1 96 ? -7.470 -9.408 6.027 1.00 93.50 96 VAL A O 1
ATOM 760 N N . PHE A 1 97 ? -9.193 -8.207 6.812 1.00 92.50 97 PHE A N 1
ATOM 761 C CA . PHE A 1 97 ? -9.691 -7.825 5.493 1.00 92.50 97 PHE A CA 1
ATOM 762 C C . PHE A 1 97 ? -8.695 -6.939 4.737 1.00 92.50 97 PHE A C 1
ATOM 764 O O . PHE A 1 97 ? -8.404 -7.200 3.573 1.00 92.50 97 PHE A O 1
ATOM 771 N N . ALA A 1 98 ? -8.123 -5.930 5.401 1.00 92.62 98 ALA A N 1
ATOM 772 C CA . ALA A 1 98 ? -7.090 -5.089 4.802 1.00 92.62 98 ALA A CA 1
ATOM 773 C C . ALA A 1 98 ? -5.858 -5.914 4.391 1.00 92.62 98 ALA A C 1
ATOM 775 O O . ALA A 1 98 ? -5.336 -5.732 3.294 1.00 92.62 98 ALA A O 1
ATOM 776 N N . THR A 1 99 ? -5.436 -6.874 5.220 1.00 94.25 99 THR A N 1
ATOM 777 C CA . THR A 1 99 ? -4.348 -7.802 4.882 1.00 94.25 99 THR A CA 1
ATOM 778 C C . THR A 1 99 ? -4.677 -8.655 3.652 1.00 94.25 99 THR A C 1
ATOM 780 O O . THR A 1 99 ? -3.824 -8.818 2.782 1.00 94.25 99 THR A O 1
ATOM 783 N N . ALA A 1 100 ? -5.914 -9.149 3.529 1.00 95.81 100 ALA A N 1
ATOM 784 C CA . ALA A 1 100 ? -6.350 -9.889 2.344 1.00 95.81 100 ALA A CA 1
ATOM 785 C C . ALA A 1 100 ? -6.252 -9.036 1.067 1.00 95.81 100 ALA A C 1
ATOM 787 O O . ALA A 1 100 ? -5.753 -9.516 0.052 1.00 95.81 100 ALA A O 1
ATOM 788 N N . LEU A 1 101 ? -6.659 -7.761 1.128 1.00 95.38 101 LEU A N 1
ATOM 789 C CA . LEU A 1 101 ? -6.531 -6.833 -0.002 1.00 95.38 101 LEU A CA 1
ATOM 790 C C . LEU A 1 101 ? -5.070 -6.585 -0.392 1.00 95.38 101 LEU A C 1
ATOM 792 O O . LEU A 1 101 ? -4.771 -6.518 -1.581 1.00 95.38 101 LEU A O 1
ATOM 796 N N . ILE A 1 102 ? -4.161 -6.491 0.583 1.00 96.50 102 ILE A N 1
ATOM 797 C CA . ILE A 1 102 ? -2.723 -6.345 0.315 1.00 96.50 102 ILE A CA 1
ATOM 798 C C . ILE A 1 102 ? -2.191 -7.580 -0.418 1.00 96.50 102 ILE A C 1
ATOM 800 O O . ILE A 1 102 ? -1.529 -7.436 -1.443 1.00 96.50 102 ILE A O 1
ATOM 804 N N . PHE A 1 103 ? -2.506 -8.793 0.047 1.00 97.44 103 PHE A N 1
ATOM 805 C CA . PHE A 1 103 ? -2.073 -10.006 -0.652 1.00 97.44 103 PHE A CA 1
ATOM 806 C C . PHE A 1 103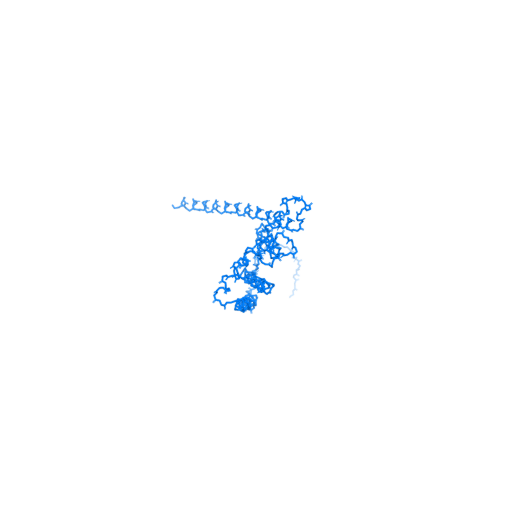 ? -2.691 -10.124 -2.045 1.00 97.44 103 PHE A C 1
ATOM 808 O O . PHE A 1 103 ? -1.985 -10.480 -2.983 1.00 97.44 103 PHE A O 1
ATOM 815 N N . ALA A 1 104 ? -3.966 -9.765 -2.211 1.00 97.00 104 ALA A N 1
ATOM 816 C CA . ALA A 1 104 ? -4.595 -9.701 -3.526 1.00 97.00 104 ALA A CA 1
ATOM 817 C C . ALA A 1 104 ? -3.865 -8.720 -4.461 1.00 97.00 104 ALA A C 1
ATOM 819 O O . ALA A 1 104 ? -3.569 -9.068 -5.603 1.00 97.00 104 ALA A O 1
ATOM 820 N N . ALA A 1 105 ? -3.506 -7.531 -3.970 1.00 96.94 105 ALA A N 1
ATOM 821 C CA . ALA A 1 105 ? -2.746 -6.550 -4.738 1.00 96.94 105 ALA A CA 1
ATOM 822 C C . ALA A 1 105 ? -1.345 -7.063 -5.112 1.00 96.94 105 ALA A C 1
ATOM 824 O O . ALA A 1 105 ? -0.916 -6.859 -6.244 1.00 96.94 105 ALA A O 1
ATOM 825 N N . LEU A 1 106 ? -0.662 -7.780 -4.211 1.00 97.19 106 LEU A N 1
ATOM 826 C CA . LEU A 1 106 ? 0.640 -8.397 -4.493 1.00 97.19 106 LEU A CA 1
ATOM 827 C C . LEU A 1 106 ? 0.542 -9.510 -5.543 1.00 97.19 106 LEU A C 1
ATOM 829 O O . LEU A 1 106 ? 1.392 -9.566 -6.425 1.00 97.19 106 LEU A O 1
ATOM 833 N N . ILE A 1 107 ? -0.504 -10.345 -5.511 1.00 97.00 107 ILE A N 1
ATOM 834 C CA . ILE A 1 107 ? -0.750 -11.361 -6.551 1.00 97.00 107 ILE A CA 1
ATOM 835 C C . ILE A 1 107 ? -0.886 -10.687 -7.917 1.00 97.00 107 ILE A C 1
ATOM 837 O O . ILE A 1 107 ? -0.213 -11.079 -8.869 1.00 97.00 107 ILE A O 1
ATOM 841 N N . VAL A 1 108 ? -1.733 -9.656 -8.005 1.00 97.12 108 VAL A N 1
ATOM 842 C CA . VAL A 1 108 ? -1.970 -8.936 -9.263 1.00 97.12 108 VAL A CA 1
ATOM 843 C C . VAL A 1 108 ? -0.706 -8.201 -9.712 1.00 97.12 108 VAL A C 1
ATOM 845 O O . VAL A 1 108 ? -0.373 -8.250 -10.892 1.00 97.12 108 VAL A O 1
ATOM 848 N N . HIS A 1 109 ? 0.052 -7.601 -8.787 1.00 96.75 109 HIS A N 1
ATOM 849 C CA . HIS A 1 109 ? 1.346 -6.992 -9.092 1.00 96.75 109 HIS A CA 1
ATOM 850 C C . HIS A 1 109 ? 2.310 -8.013 -9.703 1.00 96.75 109 HIS A C 1
ATOM 852 O O . HIS A 1 109 ? 2.763 -7.797 -10.821 1.00 96.75 109 HIS A O 1
ATOM 858 N N . THR A 1 110 ? 2.573 -9.138 -9.024 1.00 95.31 110 THR A N 1
ATOM 859 C CA . THR A 1 110 ? 3.499 -10.174 -9.513 1.00 95.31 110 THR A CA 1
ATOM 860 C C . THR A 1 110 ? 3.044 -10.788 -10.835 1.00 95.31 110 THR A C 1
ATOM 862 O O . THR A 1 110 ? 3.885 -11.147 -11.655 1.00 95.31 110 THR A O 1
ATOM 865 N N . ALA A 1 111 ? 1.734 -10.919 -11.060 1.00 95.44 111 ALA A N 1
ATOM 866 C CA . ALA A 1 111 ? 1.196 -11.428 -12.317 1.00 95.44 111 ALA A CA 1
ATOM 867 C C . ALA A 1 111 ? 1.431 -10.449 -13.480 1.00 95.44 111 ALA A C 1
ATOM 869 O O . ALA A 1 111 ? 1.895 -10.860 -14.542 1.00 95.44 111 ALA A O 1
ATOM 870 N N . VAL A 1 112 ? 1.162 -9.155 -13.276 1.00 94.44 112 VAL A N 1
ATOM 871 C CA . VAL A 1 112 ? 1.350 -8.115 -14.305 1.00 94.44 112 VAL A CA 1
ATOM 872 C C . VAL A 1 112 ? 2.830 -7.926 -14.645 1.00 94.44 112 VAL A C 1
ATOM 874 O O . VAL A 1 112 ? 3.184 -7.753 -15.808 1.00 94.44 112 VAL A O 1
ATOM 877 N N . THR A 1 113 ? 3.711 -8.009 -13.652 1.00 95.06 113 THR A N 1
ATOM 878 C CA . THR A 1 113 ? 5.161 -7.842 -13.826 1.00 95.06 113 THR A CA 1
ATOM 879 C C . THR A 1 113 ? 5.903 -9.175 -13.977 1.00 95.06 113 THR A C 1
ATOM 881 O O . THR A 1 113 ? 7.132 -9.239 -13.859 1.00 95.06 113 THR A O 1
ATOM 884 N N . TYR A 1 114 ? 5.186 -10.270 -14.253 1.00 94.19 114 TYR A N 1
ATOM 885 C CA . TYR A 1 114 ? 5.757 -11.618 -14.265 1.00 94.19 114 TYR A CA 1
ATOM 886 C C . TYR A 1 114 ? 6.952 -11.742 -15.222 1.00 94.19 114 TYR A C 1
ATOM 888 O O . TYR A 1 114 ? 7.969 -12.348 -14.874 1.00 94.19 114 TYR A O 1
ATOM 896 N N . ALA A 1 115 ? 6.865 -11.099 -16.389 1.00 93.88 115 ALA A N 1
ATOM 897 C CA . ALA A 1 115 ? 7.897 -11.119 -17.424 1.00 93.88 115 ALA A CA 1
ATOM 898 C C . ALA A 1 115 ? 9.100 -10.195 -17.150 1.00 93.88 115 ALA A C 1
ATOM 900 O O . ALA A 1 115 ? 10.088 -10.262 -17.875 1.00 93.88 115 ALA A O 1
ATOM 901 N N . TRP A 1 116 ? 9.046 -9.327 -16.135 1.00 94.88 116 TRP A N 1
ATOM 902 C CA . TRP A 1 116 ? 10.098 -8.330 -15.904 1.00 94.88 116 TRP A CA 1
ATOM 903 C C . TRP A 1 116 ? 11.360 -8.981 -15.323 1.00 94.88 116 TRP A C 1
ATOM 905 O O . TRP A 1 116 ? 11.241 -9.911 -14.528 1.00 94.88 116 TRP A O 1
ATOM 915 N N . PRO A 1 117 ? 12.578 -8.545 -15.664 1.00 93.12 117 PRO A N 1
ATOM 916 C CA . PRO A 1 117 ? 13.784 -9.082 -15.035 1.00 93.12 117 PRO A CA 1
ATOM 917 C C . PRO A 1 117 ? 13.787 -8.801 -13.524 1.00 93.12 117 PRO A C 1
ATOM 919 O O . PRO A 1 117 ? 13.209 -7.818 -13.070 1.00 93.12 117 PRO A O 1
ATOM 922 N N . MET A 1 118 ? 14.399 -9.697 -12.739 1.00 91.56 118 MET A N 1
ATOM 923 C CA . MET A 1 118 ? 14.562 -9.488 -11.289 1.00 91.56 118 MET A CA 1
ATOM 924 C C . MET A 1 118 ? 15.714 -8.537 -10.959 1.00 91.56 118 MET A C 1
ATOM 926 O O . MET A 1 118 ? 15.685 -7.871 -9.927 1.00 91.56 118 MET A O 1
ATOM 930 N N . ASP A 1 119 ? 16.702 -8.454 -11.847 1.00 92.94 119 ASP A N 1
ATOM 931 C CA . ASP A 1 119 ? 17.736 -7.432 -11.771 1.00 92.94 119 ASP A CA 1
ATOM 932 C C . ASP A 1 119 ? 17.119 -6.049 -12.030 1.00 92.94 119 ASP A C 1
ATOM 934 O O . ASP A 1 119 ? 16.326 -5.886 -12.959 1.00 92.94 119 ASP A O 1
ATOM 938 N N . GLY A 1 120 ? 17.404 -5.086 -11.154 1.00 92.88 120 GLY A N 1
ATOM 939 C CA . GLY A 1 120 ? 16.792 -3.752 -11.191 1.00 92.88 120 GLY A CA 1
ATOM 940 C C . GLY A 1 120 ? 15.267 -3.714 -10.990 1.00 92.88 120 GLY A C 1
ATOM 941 O O . GLY A 1 120 ? 14.648 -2.685 -11.242 1.00 92.88 120 GLY A O 1
ATOM 942 N N . TYR A 1 121 ? 14.620 -4.794 -10.533 1.00 94.94 121 TYR A N 1
ATOM 943 C CA . TYR A 1 121 ? 13.152 -4.904 -10.535 1.00 94.94 121 TYR A CA 1
ATOM 944 C C . TYR A 1 121 ? 12.425 -3.821 -9.723 1.00 94.94 121 TYR A C 1
ATOM 946 O O . TYR A 1 121 ? 11.424 -3.263 -10.179 1.00 94.94 121 TYR A O 1
ATOM 954 N N . ALA A 1 122 ? 12.913 -3.502 -8.521 1.00 95.56 122 ALA A N 1
ATOM 955 C CA . ALA A 1 122 ? 12.313 -2.445 -7.710 1.00 95.56 122 ALA A CA 1
ATOM 956 C C . ALA A 1 122 ? 12.480 -1.065 -8.350 1.00 95.56 122 ALA A C 1
ATOM 958 O O . ALA A 1 122 ? 11.527 -0.290 -8.364 1.00 95.56 122 ALA A O 1
ATOM 959 N N . GLU A 1 123 ? 13.650 -0.779 -8.919 1.00 96.38 123 GLU A N 1
ATOM 960 C CA . GLU A 1 123 ? 13.904 0.465 -9.647 1.00 96.38 123 GLU A CA 1
ATOM 961 C C . GLU A 1 123 ? 12.998 0.576 -10.877 1.00 96.38 123 GLU A C 1
ATOM 963 O O . GLU A 1 123 ? 12.334 1.591 -11.056 1.00 96.38 123 GLU A O 1
ATOM 968 N N . ALA A 1 124 ? 12.851 -0.500 -11.655 1.00 96.25 124 ALA A N 1
ATOM 969 C CA . ALA A 1 124 ? 11.915 -0.546 -12.773 1.00 96.25 124 ALA A CA 1
ATOM 970 C C . ALA A 1 124 ? 10.472 -0.259 -12.322 1.00 96.25 124 ALA A C 1
ATOM 972 O O . ALA A 1 124 ? 9.754 0.487 -12.984 1.00 96.25 124 ALA A O 1
ATOM 973 N N . CYS A 1 125 ? 10.044 -0.798 -11.175 1.00 96.62 125 CYS A N 1
ATOM 974 C CA . CYS A 1 125 ? 8.722 -0.509 -10.612 1.00 96.62 125 CYS A CA 1
ATOM 975 C C . CYS A 1 125 ? 8.574 0.943 -10.133 1.00 96.62 125 CYS A C 1
ATOM 977 O O . CYS A 1 125 ? 7.468 1.479 -10.204 1.00 96.62 125 CYS A O 1
ATOM 979 N N . PHE A 1 126 ? 9.657 1.561 -9.652 1.00 96.94 126 PHE A N 1
ATOM 980 C CA . PHE A 1 126 ? 9.685 2.969 -9.259 1.00 96.94 126 PHE A CA 1
ATOM 981 C C . PHE A 1 126 ? 9.598 3.879 -10.490 1.00 96.94 126 PHE A C 1
ATOM 983 O O . PHE A 1 126 ? 8.696 4.710 -10.568 1.00 96.94 126 PHE A O 1
ATOM 990 N N . ASN A 1 127 ? 10.452 3.660 -11.491 1.00 97.00 127 ASN A N 1
ATOM 991 C CA . ASN A 1 127 ? 10.488 4.451 -12.726 1.00 97.00 127 ASN A CA 1
ATOM 992 C C . ASN A 1 127 ? 9.179 4.313 -13.518 1.00 97.00 127 ASN A C 1
ATOM 994 O O . ASN A 1 127 ? 8.668 5.277 -14.078 1.00 97.00 127 ASN A O 1
ATOM 998 N N . ALA A 1 128 ? 8.559 3.130 -13.495 1.00 96.19 128 ALA A N 1
ATOM 999 C CA . ALA A 1 128 ? 7.247 2.918 -14.095 1.00 96.19 128 ALA A CA 1
ATOM 1000 C C . ALA A 1 128 ? 6.150 3.814 -13.490 1.00 96.19 128 ALA A C 1
ATOM 1002 O O . ALA A 1 128 ? 5.165 4.097 -14.167 1.00 96.19 128 ALA A O 1
ATOM 1003 N N . GLY A 1 129 ? 6.300 4.265 -12.242 1.00 94.50 129 GLY A N 1
ATOM 1004 C CA . GLY A 1 129 ? 5.359 5.179 -11.595 1.00 94.50 129 GLY A CA 1
ATOM 1005 C C . GLY A 1 129 ? 5.536 6.655 -11.952 1.00 94.50 129 GLY A C 1
ATOM 1006 O O . GLY A 1 129 ? 4.651 7.443 -11.627 1.00 94.50 129 GLY A O 1
ATOM 1007 N N . GLU A 1 130 ? 6.606 7.033 -12.662 1.00 93.69 130 GLU A N 1
ATOM 1008 C CA . GLU A 1 130 ? 6.797 8.417 -13.120 1.00 93.69 130 GLU A CA 1
ATOM 1009 C C . GLU A 1 130 ? 5.676 8.865 -14.060 1.00 93.69 130 GLU A C 1
ATOM 1011 O O . GLU A 1 130 ? 5.276 10.029 -14.055 1.00 93.69 130 GLU A O 1
ATOM 1016 N N . ASN A 1 131 ? 5.123 7.921 -14.828 1.00 90.62 131 ASN A N 1
ATOM 1017 C CA . ASN A 1 131 ? 3.971 8.150 -15.684 1.00 90.62 131 ASN A CA 1
ATOM 1018 C C . ASN A 1 131 ? 2.751 7.394 -15.164 1.00 90.62 131 ASN A C 1
ATOM 1020 O O . ASN A 1 131 ? 2.811 6.211 -14.822 1.00 90.62 131 ASN A O 1
ATOM 1024 N N . PHE A 1 132 ? 1.602 8.071 -15.184 1.00 87.44 132 PHE A N 1
ATOM 1025 C CA . PHE A 1 132 ? 0.356 7.510 -14.671 1.00 87.44 132 PHE A CA 1
ATOM 1026 C C . PHE A 1 132 ? -0.026 6.184 -15.334 1.00 87.44 132 PHE A C 1
ATOM 1028 O O . PHE A 1 132 ? -0.481 5.282 -14.649 1.00 87.44 132 PHE A O 1
ATOM 1035 N N . THR A 1 133 ? 0.173 6.058 -16.646 1.00 90.69 133 THR A N 1
ATOM 1036 C CA . THR A 1 133 ? -0.276 4.909 -17.448 1.00 90.69 133 THR A CA 1
ATOM 1037 C C . THR A 1 133 ? 0.607 3.674 -17.309 1.00 90.69 133 THR A C 1
ATOM 1039 O O . THR A 1 133 ? 0.140 2.563 -17.557 1.00 90.69 133 THR A O 1
ATOM 1042 N N . THR A 1 134 ? 1.870 3.847 -16.922 1.00 93.38 134 THR A N 1
ATOM 1043 C CA . THR A 1 134 ? 2.848 2.756 -16.809 1.00 93.38 134 THR A CA 1
ATOM 1044 C C . THR A 1 134 ? 2.989 2.228 -15.391 1.00 93.38 134 THR A C 1
ATOM 1046 O O . THR A 1 134 ? 3.656 1.215 -15.188 1.00 93.38 134 THR A O 1
ATOM 1049 N N . ALA A 1 135 ? 2.367 2.885 -14.413 1.00 94.50 135 ALA A N 1
ATOM 1050 C CA . ALA A 1 135 ? 2.522 2.530 -13.018 1.00 94.50 135 ALA A CA 1
ATOM 1051 C C . ALA A 1 135 ? 2.158 1.077 -12.724 1.00 94.50 135 ALA A C 1
ATOM 1053 O O . ALA A 1 135 ? 1.227 0.496 -13.283 1.00 94.50 135 ALA A O 1
ATOM 1054 N N . THR A 1 136 ? 2.891 0.484 -11.788 1.00 96.56 136 THR A N 1
ATOM 1055 C CA . THR A 1 136 ? 2.606 -0.875 -11.335 1.00 96.56 136 THR A CA 1
ATOM 1056 C C . THR A 1 136 ? 1.518 -0.871 -10.262 1.00 96.56 136 THR A C 1
ATOM 1058 O O . THR A 1 136 ? 1.155 0.158 -9.697 1.00 96.56 136 THR A O 1
ATOM 1061 N N . VAL A 1 137 ? 0.972 -2.046 -9.950 1.00 96.38 137 VAL A N 1
ATOM 1062 C CA . VAL A 1 137 ? -0.164 -2.172 -9.021 1.00 96.38 137 VAL A CA 1
ATOM 1063 C C . VAL A 1 137 ? 0.193 -1.690 -7.611 1.00 96.38 137 VAL A C 1
ATOM 1065 O O . VAL A 1 137 ? -0.577 -0.950 -7.018 1.00 96.38 137 VAL A O 1
ATOM 1068 N N . THR A 1 138 ? 1.358 -2.075 -7.085 1.00 96.12 138 THR A N 1
ATOM 1069 C CA . THR A 1 138 ? 1.799 -1.784 -5.709 1.00 96.12 138 THR A CA 1
ATOM 1070 C C . THR A 1 138 ? 3.097 -0.969 -5.624 1.00 96.12 138 THR A C 1
ATOM 1072 O O . THR A 1 138 ? 3.642 -0.817 -4.531 1.00 96.12 138 THR A O 1
ATOM 1075 N N . GLY A 1 139 ? 3.613 -0.474 -6.755 1.00 95.94 139 GLY A N 1
ATOM 1076 C CA . GLY A 1 139 ? 4.817 0.358 -6.810 1.00 95.94 139 GLY A CA 1
ATOM 1077 C C . GLY A 1 139 ? 6.081 -0.337 -6.301 1.00 95.94 139 GLY A C 1
ATOM 1078 O O . GLY A 1 139 ? 6.150 -1.566 -6.190 1.00 95.94 139 GLY A O 1
ATOM 1079 N N . TRP A 1 140 ? 7.072 0.479 -5.954 1.00 97.62 140 TRP A N 1
ATOM 1080 C CA . TRP A 1 140 ? 8.351 0.071 -5.375 1.00 97.62 140 TRP A CA 1
ATOM 1081 C C . TRP A 1 140 ? 8.193 -0.725 -4.074 1.00 97.62 140 TRP A C 1
ATOM 1083 O O . TRP A 1 140 ? 8.858 -1.743 -3.888 1.00 97.62 140 TRP A O 1
ATOM 1093 N N . VAL A 1 141 ? 7.272 -0.325 -3.189 1.00 97.06 141 VAL A N 1
ATOM 1094 C CA . VAL A 1 141 ? 7.072 -1.007 -1.897 1.00 97.06 141 VAL A CA 1
ATOM 1095 C C . VAL A 1 141 ? 6.616 -2.449 -2.102 1.00 97.06 141 VAL A C 1
ATOM 1097 O O . VAL A 1 141 ? 7.165 -3.368 -1.491 1.00 97.06 141 VAL A O 1
ATOM 1100 N N . GLY A 1 142 ? 5.633 -2.679 -2.974 1.00 95.56 142 GLY A N 1
ATOM 1101 C CA . GLY A 1 142 ? 5.224 -4.046 -3.279 1.00 95.56 142 GLY A CA 1
ATOM 1102 C C . GLY A 1 142 ? 6.295 -4.814 -4.049 1.00 95.56 142 GLY A C 1
ATOM 1103 O O . GLY A 1 142 ? 6.462 -6.009 -3.809 1.00 95.56 142 GLY A O 1
ATOM 1104 N N . ALA A 1 143 ? 7.084 -4.132 -4.883 1.00 96.19 143 ALA A N 1
ATOM 1105 C CA . ALA A 1 143 ? 8.200 -4.753 -5.578 1.00 96.19 143 ALA A CA 1
ATOM 1106 C C . ALA A 1 143 ? 9.245 -5.326 -4.607 1.00 96.19 143 ALA A C 1
ATOM 1108 O O . ALA A 1 143 ? 9.681 -6.462 -4.795 1.00 96.19 143 ALA A O 1
ATOM 1109 N N . LEU A 1 144 ? 9.575 -4.612 -3.523 1.00 96.75 144 LEU A N 1
ATOM 1110 C CA . LEU A 1 144 ? 10.457 -5.122 -2.464 1.00 96.75 144 LEU A CA 1
ATOM 1111 C C . LEU A 1 144 ? 9.933 -6.416 -1.834 1.00 96.75 144 LEU A C 1
ATOM 1113 O O . LEU A 1 144 ? 10.690 -7.368 -1.647 1.00 96.75 144 LEU A O 1
ATOM 1117 N N . ILE A 1 145 ? 8.635 -6.465 -1.531 1.00 96.06 145 ILE A N 1
ATOM 1118 C CA . ILE A 1 145 ? 8.005 -7.647 -0.931 1.00 96.06 145 ILE A CA 1
ATOM 1119 C C . ILE A 1 145 ? 8.055 -8.823 -1.912 1.00 96.06 145 ILE A C 1
ATOM 1121 O O . ILE A 1 145 ? 8.412 -9.940 -1.533 1.00 96.06 145 ILE A O 1
ATOM 1125 N N . VAL A 1 146 ? 7.737 -8.577 -3.184 1.00 95.88 146 VAL A N 1
ATOM 1126 C CA . VAL A 1 146 ? 7.771 -9.608 -4.227 1.00 95.88 146 VAL A CA 1
ATOM 1127 C C . VAL A 1 146 ? 9.188 -10.123 -4.448 1.00 95.88 146 VAL A C 1
ATOM 1129 O O . VAL A 1 146 ? 9.355 -11.337 -4.555 1.00 95.88 146 VAL A O 1
ATOM 1132 N N . MET A 1 147 ? 10.205 -9.258 -4.463 1.00 95.12 147 MET A N 1
ATOM 1133 C CA . MET A 1 147 ? 11.606 -9.682 -4.566 1.00 95.12 147 MET A CA 1
ATOM 1134 C C . MET A 1 147 ? 12.031 -10.537 -3.375 1.00 95.12 147 MET A C 1
ATOM 1136 O O . MET A 1 147 ? 12.621 -11.595 -3.580 1.00 95.12 147 MET A O 1
ATOM 1140 N N . ALA A 1 148 ? 11.694 -10.121 -2.150 1.00 94.75 148 ALA A N 1
ATOM 1141 C CA . ALA A 1 148 ? 12.057 -10.850 -0.937 1.00 94.75 148 ALA A CA 1
ATOM 1142 C C . ALA A 1 148 ? 11.472 -12.271 -0.904 1.00 94.75 148 ALA A C 1
ATOM 1144 O O . ALA A 1 148 ? 12.126 -13.199 -0.441 1.00 94.75 148 ALA A O 1
ATOM 1145 N N . VAL A 1 149 ? 10.251 -12.462 -1.412 1.00 95.19 149 VAL A N 1
ATOM 1146 C CA . VAL A 1 149 ? 9.638 -13.797 -1.504 1.00 95.19 149 VAL A CA 1
ATOM 1147 C C . VAL A 1 149 ? 10.161 -14.566 -2.721 1.00 95.19 149 V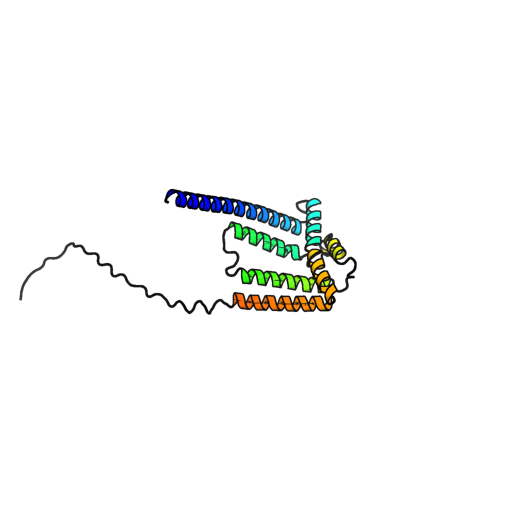AL A C 1
ATOM 1149 O O . VAL A 1 149 ? 10.425 -15.766 -2.639 1.00 95.19 149 VAL A O 1
ATOM 1152 N N . SER A 1 150 ? 10.343 -13.886 -3.854 1.00 92.06 150 SER A N 1
ATOM 1153 C CA . SER A 1 150 ? 10.784 -14.523 -5.099 1.00 92.06 150 SER A CA 1
ATOM 1154 C C . SER A 1 150 ? 12.225 -15.022 -5.027 1.00 92.06 150 SER A C 1
ATOM 1156 O O . SER A 1 150 ? 12.528 -16.019 -5.677 1.00 92.06 150 SER A O 1
ATOM 1158 N N . SER A 1 151 ? 13.090 -14.389 -4.230 1.00 91.75 151 SER A N 1
ATOM 1159 C CA . SER A 1 151 ? 14.465 -14.850 -3.999 1.00 91.75 151 SER A CA 1
ATOM 1160 C C . SER A 1 151 ? 14.537 -16.165 -3.214 1.00 91.75 151 SER A C 1
ATOM 1162 O O . SER A 1 151 ? 15.521 -16.886 -3.337 1.00 91.75 151 SER A O 1
ATOM 1164 N N . LEU A 1 152 ? 13.494 -16.501 -2.445 1.00 92.56 152 LEU A N 1
ATOM 1165 C CA . LEU A 1 152 ? 13.439 -17.723 -1.640 1.00 92.56 152 LEU A CA 1
ATOM 1166 C C . LEU A 1 152 ? 12.873 -18.927 -2.408 1.00 92.56 152 LEU A C 1
ATOM 1168 O O . LEU A 1 152 ? 13.273 -20.054 -2.130 1.00 92.56 152 LEU A O 1
ATOM 1172 N N . ILE A 1 153 ? 11.919 -18.716 -3.328 1.00 92.50 153 ILE A N 1
ATOM 1173 C CA . ILE A 1 153 ? 11.139 -19.823 -3.929 1.00 92.50 153 ILE A CA 1
ATOM 1174 C C . ILE A 1 153 ? 11.045 -19.760 -5.464 1.00 92.50 153 ILE A C 1
ATOM 1176 O O . ILE A 1 153 ? 10.884 -20.808 -6.084 1.00 92.50 153 ILE A O 1
ATOM 1180 N N . SER A 1 154 ? 11.171 -18.580 -6.090 1.00 92.81 154 SER A N 1
ATOM 1181 C CA . SER A 1 154 ? 10.786 -18.202 -7.476 1.00 92.81 154 SER A CA 1
ATOM 1182 C C . SER A 1 154 ? 9.505 -17.361 -7.559 1.00 92.81 154 SER A C 1
ATOM 1184 O O . SER A 1 154 ? 8.687 -17.339 -6.640 1.00 92.81 154 SER A O 1
ATOM 1186 N N . LYS A 1 155 ? 9.296 -16.693 -8.704 1.00 89.38 155 LYS A N 1
ATOM 1187 C CA . LYS A 1 155 ? 8.099 -15.875 -8.978 1.00 89.38 155 LYS A CA 1
ATOM 1188 C C . LYS A 1 155 ? 6.798 -16.669 -8.920 1.00 89.38 155 LYS A C 1
ATOM 1190 O O . LYS A 1 155 ? 5.813 -16.200 -8.358 1.00 89.38 155 LYS A O 1
ATOM 1195 N N . VAL A 1 156 ? 6.799 -17.875 -9.492 1.00 94.00 156 VAL A N 1
ATOM 1196 C CA . VAL A 1 156 ? 5.634 -18.771 -9.456 1.00 94.00 156 VAL A CA 1
ATOM 1197 C C . VAL A 1 156 ? 5.338 -19.153 -8.007 1.00 94.00 156 VAL A C 1
ATOM 1199 O O . VAL A 1 156 ? 4.196 -19.051 -7.562 1.00 94.00 156 VAL A O 1
ATOM 1202 N N . GLY A 1 157 ? 6.380 -19.491 -7.241 1.00 92.44 157 GLY A N 1
ATOM 1203 C CA . GLY A 1 157 ? 6.267 -19.752 -5.808 1.00 92.44 157 GLY A CA 1
ATOM 1204 C C . GLY A 1 157 ? 5.720 -18.563 -5.016 1.00 92.44 157 GLY A C 1
ATOM 1205 O O . GLY A 1 157 ? 4.883 -18.753 -4.132 1.00 92.44 157 GLY A O 1
ATOM 1206 N N . ALA A 1 158 ? 6.123 -17.336 -5.357 1.00 93.88 158 ALA A N 1
ATOM 1207 C CA . ALA A 1 158 ? 5.615 -16.121 -4.726 1.00 93.88 158 ALA A CA 1
ATOM 1208 C C . ALA A 1 158 ? 4.106 -15.938 -4.961 1.00 93.88 158 ALA A C 1
ATOM 1210 O O . ALA A 1 158 ? 3.369 -15.716 -4.000 1.00 93.88 158 ALA A O 1
ATOM 1211 N N . ILE A 1 159 ? 3.622 -16.126 -6.196 1.00 95.31 159 ILE A N 1
ATOM 1212 C CA . ILE A 1 159 ? 2.183 -16.058 -6.517 1.00 95.31 159 ILE A CA 1
ATOM 1213 C C . ILE A 1 159 ? 1.393 -17.093 -5.706 1.00 95.31 159 ILE A C 1
ATOM 1215 O O . ILE A 1 159 ? 0.369 -16.755 -5.104 1.00 95.31 159 ILE A O 1
ATOM 1219 N N . VAL A 1 160 ? 1.870 -18.341 -5.654 1.00 96.62 160 VAL A N 1
ATOM 1220 C CA . VAL A 1 160 ? 1.221 -19.413 -4.879 1.00 96.62 160 VAL A CA 1
ATOM 1221 C C . VAL A 1 160 ? 1.198 -19.067 -3.387 1.00 96.62 160 VAL A C 1
ATOM 1223 O O . VAL A 1 160 ? 0.161 -19.193 -2.736 1.00 96.62 160 VAL A O 1
ATOM 1226 N N . THR A 1 161 ? 2.307 -18.553 -2.854 1.00 96.19 161 THR A N 1
ATOM 1227 C CA . THR A 1 161 ? 2.429 -18.161 -1.442 1.00 96.19 161 THR A CA 1
ATOM 1228 C C . THR A 1 161 ? 1.463 -17.031 -1.089 1.00 96.19 161 THR A C 1
ATOM 1230 O O . THR A 1 161 ? 0.701 -17.148 -0.126 1.00 96.19 161 THR A O 1
ATOM 1233 N N . PHE A 1 162 ? 1.427 -15.959 -1.884 1.00 96.81 162 PHE A N 1
ATOM 1234 C CA . PHE A 1 162 ? 0.487 -14.861 -1.657 1.00 96.81 162 PHE A CA 1
ATOM 1235 C C . PHE A 1 162 ? -0.968 -15.313 -1.805 1.00 96.81 162 PHE A C 1
ATOM 1237 O O . PHE A 1 162 ? -1.818 -14.864 -1.040 1.00 96.81 162 PHE A O 1
ATOM 1244 N N . SER A 1 163 ? -1.257 -16.247 -2.715 1.00 96.94 163 SER A N 1
ATOM 1245 C CA . SER A 1 163 ? -2.599 -16.820 -2.882 1.00 96.94 163 SER A CA 1
ATOM 1246 C C . SER A 1 163 ? -3.056 -17.591 -1.644 1.00 96.94 163 SER A C 1
ATOM 1248 O O . SER A 1 163 ? -4.176 -17.384 -1.175 1.00 96.94 163 SER A O 1
ATOM 1250 N N . LEU A 1 164 ? -2.184 -18.417 -1.058 1.00 97.38 164 LEU A N 1
ATOM 1251 C CA . LEU A 1 164 ? -2.472 -19.131 0.191 1.00 97.38 164 LEU A CA 1
ATOM 1252 C C . LEU A 1 164 ? -2.698 -18.162 1.359 1.00 97.38 164 LEU A C 1
ATOM 1254 O O . LEU A 1 164 ? -3.656 -18.321 2.116 1.00 97.38 164 LEU A O 1
ATOM 1258 N N . LEU A 1 165 ? -1.859 -17.130 1.484 1.00 97.25 165 LEU A N 1
ATOM 1259 C CA . LEU A 1 165 ? -2.001 -16.103 2.521 1.00 97.25 165 LEU A CA 1
ATOM 1260 C C . LEU A 1 165 ? -3.275 -15.264 2.343 1.00 97.25 165 LEU A C 1
ATOM 1262 O O . LEU A 1 165 ? -3.945 -14.933 3.327 1.00 97.25 165 LEU A O 1
ATOM 1266 N N . CYS A 1 166 ? -3.648 -14.959 1.100 1.00 97.25 166 CYS A N 1
ATOM 1267 C CA . CYS A 1 166 ? -4.898 -14.287 0.768 1.00 97.25 166 CYS A CA 1
ATOM 1268 C C . CYS A 1 166 ? -6.104 -15.156 1.156 1.00 97.25 166 CYS A C 1
ATOM 1270 O O . CYS A 1 166 ? -6.969 -14.702 1.907 1.00 97.25 166 CYS A O 1
ATOM 1272 N N . ALA A 1 167 ? -6.122 -16.428 0.742 1.00 97.06 167 ALA A N 1
ATOM 1273 C CA . ALA A 1 167 ? -7.186 -17.373 1.078 1.00 97.06 167 ALA A CA 1
ATOM 1274 C C . ALA A 1 167 ? -7.327 -17.568 2.598 1.00 97.06 167 ALA A C 1
ATOM 1276 O O . ALA A 1 167 ? -8.439 -17.525 3.129 1.00 97.06 167 ALA A O 1
ATOM 1277 N N . LEU A 1 168 ? -6.204 -17.696 3.313 1.00 96.94 168 LEU A N 1
ATOM 1278 C CA . LEU A 1 168 ? -6.183 -17.773 4.773 1.00 96.94 168 LEU A CA 1
ATOM 1279 C C . LEU A 1 168 ? -6.762 -16.503 5.413 1.00 96.94 168 LEU A C 1
ATOM 1281 O O . LEU A 1 168 ? -7.560 -16.590 6.347 1.00 96.94 168 LEU A O 1
ATOM 1285 N N . SER A 1 169 ? -6.406 -15.325 4.898 1.00 96.00 169 SER A N 1
ATOM 1286 C CA . SER A 1 169 ? -6.927 -14.048 5.396 1.00 96.00 169 SER A CA 1
ATOM 1287 C C . SER A 1 169 ? -8.437 -13.934 5.168 1.00 96.00 169 SER A C 1
ATOM 1289 O O . SER A 1 169 ? -9.172 -13.567 6.084 1.00 96.00 169 SER A O 1
ATOM 1291 N N . ILE A 1 170 ? -8.937 -14.326 3.993 1.00 95.12 170 ILE A N 1
ATOM 1292 C CA . ILE A 1 170 ? -10.379 -14.353 3.698 1.00 95.12 170 ILE A CA 1
ATOM 1293 C C . ILE A 1 170 ? -11.108 -15.329 4.630 1.00 95.12 170 ILE A C 1
ATOM 1295 O O . ILE A 1 170 ? -12.136 -14.974 5.211 1.00 95.12 170 ILE A O 1
ATOM 1299 N N . TYR A 1 171 ? -10.563 -16.529 4.841 1.00 94.94 171 TYR A N 1
ATOM 1300 C CA . TYR A 1 171 ? -11.126 -17.504 5.776 1.00 94.94 171 TYR A CA 1
ATOM 1301 C C . TYR A 1 171 ? -11.215 -16.940 7.203 1.00 94.94 171 TYR A C 1
ATOM 1303 O O . TYR A 1 171 ? -12.283 -16.962 7.822 1.00 94.94 171 TYR A O 1
ATOM 1311 N N . LEU A 1 172 ? -10.125 -16.357 7.712 1.00 94.31 172 LEU A N 1
ATOM 1312 C CA . LEU A 1 172 ? -10.103 -15.726 9.033 1.00 94.31 172 LEU A CA 1
ATOM 1313 C C . LEU A 1 172 ? -11.091 -14.558 9.125 1.00 94.31 172 LEU A C 1
ATOM 1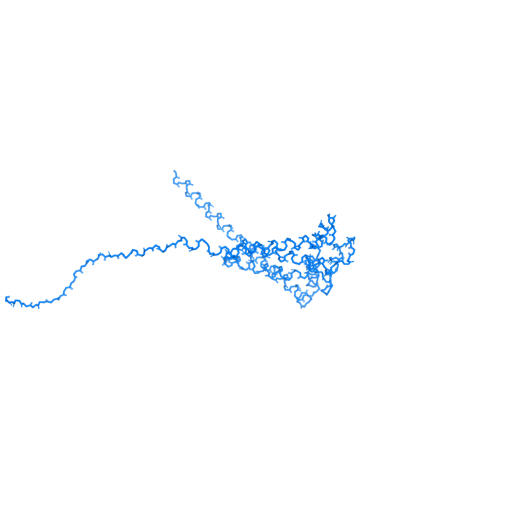315 O O . LEU A 1 172 ? -11.758 -14.401 10.151 1.00 94.31 172 LEU A O 1
ATOM 1319 N N . PHE A 1 173 ? -11.234 -13.760 8.065 1.00 93.00 173 PHE A N 1
ATOM 1320 C CA . PHE A 1 173 ? -12.226 -12.690 8.006 1.00 93.00 173 PHE A CA 1
ATOM 1321 C C . PHE A 1 173 ? -13.649 -13.237 8.171 1.00 93.00 173 PHE A C 1
ATOM 1323 O O . PHE A 1 173 ? -14.387 -12.749 9.032 1.00 93.00 173 PHE A O 1
ATOM 1330 N N . ILE A 1 174 ? -14.010 -14.287 7.426 1.00 91.25 174 ILE A N 1
ATOM 1331 C CA . ILE A 1 174 ? -15.321 -14.945 7.525 1.00 91.25 174 ILE A CA 1
ATOM 1332 C C . ILE A 1 174 ? -15.555 -15.458 8.949 1.00 91.25 174 ILE A C 1
ATOM 1334 O O . ILE A 1 174 ? -16.618 -15.207 9.518 1.00 91.25 174 ILE A O 1
ATOM 1338 N N . VAL A 1 175 ? -14.561 -16.095 9.574 1.00 90.62 175 VAL A N 1
ATOM 1339 C CA . VAL A 1 175 ? -14.660 -16.572 10.965 1.00 90.62 175 VAL A CA 1
ATOM 1340 C C . VAL A 1 175 ? -14.875 -15.409 11.943 1.00 90.62 175 VAL A C 1
ATOM 1342 O O . VAL A 1 175 ? -15.752 -15.473 12.809 1.00 90.62 175 VAL A O 1
ATOM 1345 N N . PHE A 1 176 ? -14.125 -14.311 11.811 1.00 88.81 176 PHE A N 1
ATOM 1346 C CA . PHE A 1 176 ? -14.248 -13.155 12.704 1.00 88.81 176 PHE A CA 1
ATOM 1347 C C . PHE A 1 176 ? -15.554 -12.373 12.522 1.00 88.81 176 PHE A C 1
ATOM 1349 O O . PHE A 1 176 ? -16.066 -11.808 13.496 1.00 88.81 176 PHE A O 1
ATOM 1356 N N . VAL A 1 177 ? -16.099 -12.324 11.307 1.00 84.81 177 VAL A N 1
ATOM 1357 C CA . VAL A 1 177 ? -17.402 -11.704 11.019 1.00 84.81 177 VAL A CA 1
ATOM 1358 C C . VAL A 1 177 ? -18.553 -12.625 11.438 1.00 84.81 177 VAL A C 1
ATOM 1360 O O . VAL A 1 177 ? -19.530 -12.157 12.028 1.00 84.81 177 VAL A O 1
ATOM 1363 N N . GLY A 1 178 ? -18.412 -13.930 11.194 1.00 74.44 178 GLY A N 1
ATOM 1364 C CA . GLY A 1 178 ? -19.387 -14.982 11.481 1.00 74.44 178 GLY A CA 1
ATOM 1365 C C . GLY A 1 178 ? -19.541 -15.323 12.964 1.00 74.44 178 GLY A C 1
ATOM 1366 O O . GLY A 1 178 ? -20.574 -15.861 13.363 1.00 74.44 178 GLY A O 1
ATOM 1367 N N . LYS A 1 179 ? -18.600 -14.915 13.829 1.00 66.06 179 LYS A N 1
ATOM 1368 C CA . LYS A 1 179 ? -18.669 -15.077 15.300 1.00 66.06 179 LYS A CA 1
ATOM 1369 C C . LYS A 1 179 ? -19.789 -14.259 15.985 1.00 66.06 179 LYS A C 1
ATOM 1371 O O . LYS A 1 179 ? -19.718 -13.941 17.169 1.00 66.06 179 LYS A O 1
ATOM 1376 N N . LYS A 1 180 ? -20.844 -13.890 15.254 1.00 52.44 180 LYS A N 1
ATOM 1377 C CA . LYS A 1 180 ? -21.934 -13.007 15.686 1.00 52.44 180 LYS A CA 1
ATOM 1378 C C . LYS A 1 180 ? -23.126 -13.729 16.335 1.00 52.44 180 LYS A C 1
ATOM 1380 O O . LYS A 1 180 ? -24.061 -13.042 16.729 1.00 52.44 180 LYS A O 1
ATOM 1385 N N . SER A 1 181 ? -23.125 -15.060 16.4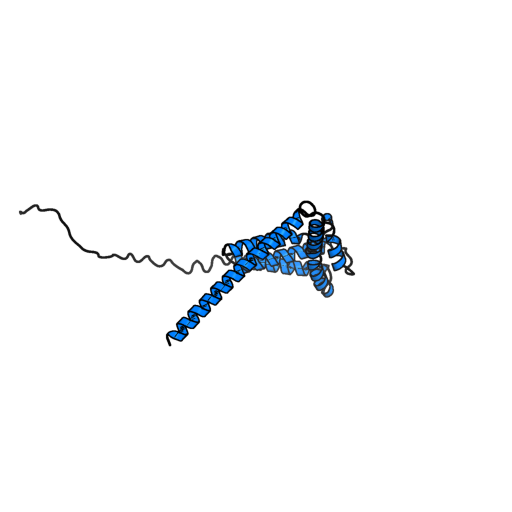77 1.00 44.94 181 SER A N 1
ATOM 1386 C CA . SER A 1 181 ? -24.342 -15.794 16.884 1.00 44.94 181 SER A CA 1
ATOM 1387 C C . SER A 1 181 ? -24.147 -16.990 17.832 1.00 44.94 181 SER A C 1
ATOM 1389 O O . SER A 1 181 ? -24.957 -17.913 17.823 1.00 44.94 181 SER A O 1
ATOM 1391 N N . THR A 1 182 ? -23.132 -16.988 18.695 1.00 40.88 182 THR A N 1
ATOM 1392 C CA . THR A 1 182 ? -23.046 -17.983 19.791 1.00 40.88 182 THR A CA 1
ATOM 1393 C C . THR A 1 182 ? -22.982 -17.361 21.183 1.00 40.88 182 THR A C 1
ATOM 1395 O O . THR A 1 182 ? -23.481 -17.956 22.130 1.00 40.88 182 THR A O 1
ATOM 1398 N N . GLU A 1 183 ? -22.531 -16.113 21.325 1.00 46.00 183 GLU A N 1
ATOM 1399 C CA . GLU A 1 183 ? -22.502 -15.433 22.635 1.00 46.00 183 GLU A CA 1
ATOM 1400 C C . GLU A 1 183 ? -23.735 -14.546 22.908 1.00 46.00 183 GLU A C 1
ATOM 1402 O O . GLU A 1 183 ? -23.959 -14.114 24.037 1.00 46.00 183 GLU A O 1
ATOM 1407 N N . ALA A 1 184 ? -24.594 -14.311 21.907 1.00 41.59 184 ALA A N 1
ATOM 1408 C CA . ALA A 1 184 ? -25.825 -13.526 22.067 1.00 41.59 184 ALA A CA 1
ATOM 1409 C C . ALA A 1 184 ? -27.039 -14.345 22.562 1.00 41.59 184 ALA A C 1
ATOM 1411 O O . ALA A 1 184 ? -28.048 -13.751 22.931 1.00 41.59 184 ALA A O 1
ATOM 1412 N N . LYS A 1 185 ? -26.954 -15.686 22.619 1.00 38.28 185 LYS A N 1
ATOM 1413 C CA . LYS A 1 185 ? -28.045 -16.558 23.106 1.00 38.28 185 LYS A CA 1
ATOM 1414 C C . LYS A 1 185 ? -27.923 -17.009 24.572 1.00 38.28 185 LYS A C 1
ATOM 1416 O O . LYS A 1 185 ? -28.837 -17.659 25.060 1.00 38.28 185 LYS A O 1
ATOM 1421 N N . VAL A 1 186 ? -26.869 -16.627 25.307 1.00 47.28 186 VAL A N 1
ATOM 1422 C CA . VAL A 1 186 ? -26.696 -17.020 26.731 1.00 47.28 186 VAL A CA 1
ATOM 1423 C C . VAL A 1 186 ? -27.130 -15.931 27.729 1.00 47.28 186 VAL A C 1
ATOM 1425 O O . VAL A 1 186 ? -27.231 -16.183 28.926 1.00 47.28 186 VAL A O 1
ATOM 1428 N N . LYS A 1 187 ? -27.501 -14.725 27.280 1.00 43.50 187 LYS A N 1
ATOM 1429 C CA . LYS A 1 187 ? -28.157 -13.735 28.158 1.00 43.50 187 LYS A CA 1
ATOM 1430 C C . LYS A 1 187 ? -29.665 -13.730 27.922 1.00 43.50 187 LYS A C 1
ATOM 1432 O O . LYS A 1 187 ? -30.196 -12.857 27.243 1.00 43.50 187 LYS A O 1
ATOM 1437 N N . ALA A 1 188 ? -30.335 -14.721 28.510 1.00 37.53 188 ALA A N 1
ATOM 1438 C CA . ALA A 1 188 ? -31.780 -14.720 28.715 1.00 37.53 188 ALA A CA 1
ATOM 1439 C C . ALA A 1 188 ? -32.239 -13.388 29.360 1.00 37.53 188 ALA A C 1
ATOM 1441 O O . ALA A 1 188 ? -31.505 -12.815 30.178 1.00 37.53 188 ALA A O 1
ATOM 1442 N N . PRO A 1 189 ? -33.428 -12.868 29.009 1.00 39.34 189 PRO A N 1
ATOM 1443 C CA . PRO A 1 189 ? -33.903 -11.578 29.495 1.00 39.34 189 PRO A CA 1
ATOM 1444 C C . PRO A 1 189 ? -34.076 -11.608 31.018 1.00 39.34 189 PRO A C 1
ATOM 1446 O O . PRO A 1 189 ? -34.824 -12.421 31.563 1.00 39.34 189 PRO A O 1
ATOM 1449 N N . LYS A 1 190 ? -33.403 -10.691 31.727 1.00 38.50 190 LYS A N 1
ATOM 1450 C CA . LYS A 1 190 ? -33.693 -10.433 33.142 1.00 38.50 190 LYS A CA 1
ATOM 1451 C C . LYS A 1 190 ? -35.148 -9.969 33.243 1.00 38.50 190 LYS A C 1
ATOM 1453 O O . LYS A 1 190 ? -35.491 -8.906 32.728 1.00 38.50 190 LYS A O 1
ATOM 1458 N N . LYS A 1 191 ? -35.988 -10.778 33.901 1.00 34.66 191 LYS A N 1
ATOM 1459 C CA . LYS A 1 191 ? -37.376 -10.459 34.260 1.00 34.66 191 LYS A CA 1
ATOM 1460 C C . LYS A 1 191 ? -37.466 -9.024 34.788 1.00 34.66 191 LYS A C 1
ATOM 1462 O O . LYS A 1 191 ? -36.810 -8.673 35.770 1.00 34.66 191 LYS A O 1
ATOM 1467 N N . LYS A 1 192 ? -38.309 -8.215 34.147 1.00 29.86 192 LYS A N 1
ATOM 1468 C CA . LYS A 1 192 ? -38.742 -6.901 34.626 1.00 29.86 192 LYS A CA 1
ATOM 1469 C C . LYS A 1 192 ? -39.467 -7.131 35.961 1.00 29.86 192 LYS A C 1
ATOM 1471 O O . LYS A 1 192 ? -40.601 -7.598 35.969 1.00 29.86 192 LYS A O 1
ATOM 1476 N N . LYS A 1 193 ? -38.805 -6.882 37.099 1.00 33.72 193 LYS A N 1
ATOM 1477 C CA . LYS A 1 193 ? -39.495 -6.789 38.393 1.00 33.72 193 LYS A CA 1
ATOM 1478 C C . LYS A 1 193 ? -40.394 -5.556 38.318 1.00 33.72 193 LYS A C 1
ATOM 1480 O O . LYS A 1 193 ? -39.897 -4.433 38.350 1.00 33.72 193 LYS A O 1
ATOM 1485 N N . VAL A 1 194 ? -41.697 -5.777 38.169 1.00 31.20 194 VAL A N 1
ATOM 1486 C CA . VAL A 1 194 ? -42.714 -4.754 38.415 1.00 31.20 194 VAL A CA 1
ATOM 1487 C C . VAL A 1 194 ? -42.557 -4.339 39.874 1.00 31.20 194 VAL A C 1
ATOM 1489 O O . VAL A 1 194 ? -42.762 -5.135 40.787 1.00 31.20 194 VAL A O 1
ATOM 1492 N N . LYS A 1 195 ? -42.092 -3.109 40.082 1.00 29.33 195 LYS A N 1
ATOM 1493 C CA . LYS A 1 195 ? -42.039 -2.470 41.391 1.00 29.33 195 LYS A CA 1
ATOM 1494 C C . LYS A 1 195 ? -43.447 -1.928 41.629 1.00 29.33 195 LYS A C 1
ATOM 1496 O O . LYS A 1 195 ? -43.789 -0.878 41.096 1.00 29.33 195 LYS A O 1
ATOM 1501 N N . ILE A 1 196 ? -44.279 -2.676 42.353 1.00 34.84 196 ILE A N 1
ATOM 1502 C CA . ILE A 1 196 ? -45.502 -2.121 42.938 1.00 34.84 196 ILE A CA 1
ATOM 1503 C C . ILE A 1 196 ? -45.011 -1.151 44.012 1.00 34.84 196 ILE A C 1
ATOM 1505 O O . ILE A 1 196 ? -44.550 -1.565 45.074 1.00 34.84 196 ILE A O 1
ATOM 1509 N N . ALA A 1 197 ? -44.976 0.134 43.671 1.00 34.09 197 ALA A N 1
ATOM 1510 C CA . ALA A 1 197 ? -44.717 1.192 44.625 1.00 34.09 197 ALA A CA 1
ATOM 1511 C C . ALA A 1 197 ? -46.039 1.500 45.327 1.00 34.09 197 ALA A C 1
ATOM 1513 O O . ALA A 1 197 ? -46.950 2.069 44.733 1.00 34.09 197 ALA A O 1
ATOM 1514 N N . SER A 1 198 ? -46.130 1.097 46.591 1.00 37.41 198 SER A N 1
ATOM 1515 C CA . SER A 1 198 ? -47.078 1.672 47.532 1.00 37.41 198 SER A CA 1
ATOM 1516 C C . SER A 1 198 ? -46.751 3.156 47.702 1.00 37.41 198 SER A C 1
ATOM 1518 O O . SER A 1 198 ? -45.662 3.505 48.163 1.00 37.41 198 SER A O 1
ATOM 1520 N N . SER A 1 199 ? -47.689 4.025 47.358 1.00 30.86 199 SER A N 1
ATOM 1521 C CA . SER A 1 199 ? -47.701 5.411 47.807 1.00 30.86 199 SER A CA 1
ATOM 1522 C C . SER A 1 199 ? -49.139 5.718 48.195 1.00 30.86 199 SER A C 1
ATOM 1524 O O . SER A 1 199 ? -50.025 5.753 47.346 1.00 30.86 199 SER A O 1
ATOM 1526 N N . GLY A 1 200 ? -49.383 5.798 49.502 1.00 31.09 200 GLY A N 1
ATOM 1527 C CA . GLY A 1 200 ? -50.647 6.287 50.030 1.00 31.09 200 GLY A CA 1
ATOM 1528 C C . GLY A 1 200 ? -50.700 7.809 49.945 1.00 31.09 200 GLY A C 1
ATOM 1529 O O . GLY A 1 200 ? -49.662 8.461 50.047 1.00 31.09 200 GLY A O 1
ATOM 1530 N N . THR A 1 201 ? -51.899 8.368 49.791 1.00 27.84 201 THR A N 1
ATOM 1531 C CA . THR A 1 201 ? -52.544 9.296 50.745 1.00 27.84 201 THR A CA 1
ATOM 1532 C C . THR A 1 201 ? -53.808 9.889 50.104 1.00 27.84 201 THR A C 1
ATOM 1534 O O . THR A 1 201 ? -53.766 10.409 48.997 1.00 27.84 201 THR A O 1
ATOM 1537 N N . ASN A 1 202 ? -54.908 9.739 50.848 1.00 32.81 202 ASN A N 1
ATOM 1538 C CA . ASN A 1 202 ? -56.227 10.392 50.855 1.00 32.81 202 ASN A CA 1
ATOM 1539 C C . ASN A 1 202 ? -56.498 11.575 49.906 1.00 32.81 202 ASN A C 1
ATOM 1541 O O . ASN A 1 202 ? -55.713 12.515 49.908 1.00 32.81 202 ASN A O 1
ATOM 1545 N N . ILE A 1 203 ? -57.694 11.607 49.284 1.00 31.14 203 ILE A N 1
ATOM 1546 C CA . ILE A 1 203 ? -58.813 12.512 49.656 1.00 31.14 203 ILE A CA 1
ATOM 1547 C C . ILE A 1 203 ? -60.109 12.252 48.844 1.00 31.14 203 ILE A C 1
ATOM 1549 O O . ILE A 1 203 ? -60.073 12.183 47.624 1.00 31.14 203 ILE A O 1
ATOM 1553 N N . ALA A 1 204 ? -61.225 12.243 49.590 1.00 33.69 204 ALA A N 1
ATOM 1554 C CA . ALA A 1 204 ? -62.572 12.762 49.287 1.00 33.69 204 ALA A CA 1
ATOM 1555 C C . ALA A 1 204 ? -63.560 12.036 48.334 1.00 33.69 204 ALA A C 1
ATOM 1557 O O . ALA A 1 204 ? -63.198 11.531 47.281 1.00 33.69 204 ALA A O 1
ATOM 1558 N N . GLN A 1 205 ? -64.842 12.149 48.740 1.00 32.84 205 GLN A N 1
ATOM 1559 C CA . GLN A 1 205 ? -66.129 11.720 48.145 1.00 32.84 205 GLN A CA 1
ATOM 1560 C C . GLN A 1 205 ? -66.467 10.219 48.270 1.00 32.84 205 GLN A C 1
ATOM 1562 O O . GLN A 1 205 ? -65.651 9.371 47.956 1.00 32.84 205 GLN A O 1
ATOM 1567 N N . GLU A 1 206 ? -67.636 9.782 48.750 1.00 35.12 206 GLU A N 1
ATOM 1568 C CA . GLU A 1 206 ? -68.948 10.426 48.862 1.00 35.12 206 GLU A CA 1
ATOM 1569 C C . GLU A 1 206 ? -69.797 9.749 49.958 1.00 35.12 206 GLU A C 1
ATOM 1571 O O . GLU A 1 206 ? -69.702 8.547 50.195 1.00 35.12 206 GLU A O 1
ATOM 1576 N N . VAL A 1 207 ? -70.617 10.553 50.632 1.00 36.81 207 VAL A N 1
ATOM 1577 C CA . VAL A 1 207 ? -71.621 10.171 51.632 1.00 36.81 207 VAL A CA 1
ATOM 1578 C C . VAL A 1 207 ? -72.891 9.696 50.924 1.00 36.81 207 VAL A C 1
ATOM 1580 O O . VAL A 1 207 ? -73.424 10.456 50.125 1.00 36.81 207 VAL A O 1
ATOM 1583 N N . ALA A 1 208 ? -73.436 8.528 51.287 1.00 37.75 208 ALA A N 1
ATOM 1584 C CA . ALA A 1 208 ? -74.886 8.265 51.298 1.00 37.75 208 ALA A CA 1
ATOM 1585 C C . ALA A 1 208 ? -75.226 6.981 52.098 1.00 37.75 208 ALA A C 1
ATOM 1587 O O . ALA A 1 208 ? -74.369 6.106 52.218 1.00 37.75 208 ALA A O 1
ATOM 1588 N N . PRO A 1 209 ? -76.432 6.873 52.695 1.00 40.66 209 PRO A N 1
ATOM 1589 C CA . PRO A 1 209 ? -76.621 6.211 53.987 1.00 40.66 209 PRO A CA 1
ATOM 1590 C C . PRO A 1 209 ? -77.393 4.874 53.958 1.00 40.66 209 PRO A C 1
ATOM 1592 O O . PRO A 1 209 ? -78.121 4.574 53.022 1.00 40.66 209 PRO A O 1
ATOM 1595 N N . ALA A 1 210 ? -77.226 4.136 55.063 1.00 35.81 210 ALA A N 1
ATOM 1596 C CA . ALA A 1 210 ? -78.196 3.345 55.837 1.00 35.81 210 ALA A CA 1
ATOM 1597 C C . ALA A 1 210 ? -79.394 2.655 55.142 1.00 35.81 210 ALA A C 1
ATOM 1599 O O . ALA A 1 210 ? -80.278 3.321 54.611 1.00 35.81 210 ALA A O 1
ATOM 1600 N N . ASN A 1 211 ? -79.504 1.332 55.345 1.00 35.19 211 ASN A N 1
ATOM 1601 C CA . ASN A 1 211 ? -80.615 0.623 56.025 1.00 35.19 211 ASN A CA 1
ATOM 1602 C C . ASN A 1 211 ? -80.853 -0.779 55.438 1.00 35.19 211 ASN A C 1
ATOM 1604 O O . ASN A 1 211 ? -80.929 -0.927 54.220 1.00 35.19 211 ASN A O 1
ATOM 1608 N N . GLY A 1 212 ? -81.068 -1.762 56.324 1.00 37.78 212 GLY A N 1
ATOM 1609 C CA . GLY A 1 212 ? -81.604 -3.093 56.007 1.00 37.78 212 GLY A CA 1
ATOM 1610 C C . GLY A 1 212 ? -80.784 -4.232 56.576 1.00 37.78 212 GLY A C 1
ATOM 1611 O O . GLY A 1 212 ? -80.006 -4.808 55.790 1.00 37.78 212 GLY A O 1
#